Protein AF-A0A1K2HPK5-F1 (afdb_monomer_lite)

Organism: NCBI:txid1121279

pLDDT: mean 78.35, std 14.99, range [35.44, 94.88]

Secondary structure (DSSP, 8-state):
--HHHHHHHHHHHHHHHTT-SS--TTSSHHHHHHHHHHHHS-------------------HHHHHHHHHHHHHHHHHHHHHHHHHHHHHHHHHHHHHHHHHHHHHHHHHHHHHHHHH-STTHHHHHHHHHHHHHHHHHHHHHHHHHHHHHHHHHHHHHHHHHHHHHHHHHHHHHHHHHHHHHHHHHHHHHHHHHHTGGGGHHHHHHHHHHHHHHHHHHHHHHHHHHHHHHHHHHHHHHHHHHHHHHHHHHHHHHHHHHHHHHHHHHHHHHHHHHHHHHHHHHHHHHHHHHHHHHHHHHHTHHHHHHHHHHHHHHHHHHHHHHHHHHHHHHHHHHTT-TTHHHHHHHHHHHHHHHT---------S--------

InterPro domains:
  IPR004089 Methyl-accepting chemotaxis protein (MCP) signalling domain [PF00015] (175-296)
  IPR004089 Methyl-accepting chemotaxis protein (MCP) signalling domain [PS50111] (92-306)
  IPR004089 Methyl-accepting chemotaxis protein (MCP) signalling domain [SM00283] (59-349)
  IPR004090 Chemotaxis methyl-accepting receptor [PR00260] (5-25)
  IPR004090 Chemotaxis methyl-accepting receptor [PR00260] (174-201)
  IPR004090 Chemotaxis methyl-accepting receptor [PR00260] (203-232)

Radius of gyration: 75.22 Å; chains: 1; bounding box: 168×43×220 Å

Structure (mmCIF, N/CA/C/O backbone):
data_AF-A0A1K2HPK5-F1
#
_entry.id   AF-A0A1K2HPK5-F1
#
loop_
_atom_site.group_PDB
_atom_site.id
_atom_site.type_symbol
_atom_site.label_atom_id
_atom_site.label_alt_id
_atom_site.label_comp_id
_atom_site.label_asym_id
_atom_site.label_entity_id
_atom_site.label_seq_id
_atom_site.pdbx_PDB_ins_code
_atom_site.Cartn_x
_atom_site.Cartn_y
_atom_site.Cartn_z
_atom_site.occupancy
_atom_site.B_iso_or_equiv
_atom_site.auth_seq_id
_atom_site.auth_comp_id
_atom_site.auth_asym_id
_atom_site.auth_atom_id
_atom_site.pdbx_PDB_model_num
ATOM 1 N N . MET A 1 1 ? -101.873 7.586 98.081 1.00 55.06 1 MET A N 1
ATOM 2 C CA . MET A 1 1 ? -103.219 7.149 98.511 1.00 55.06 1 MET A CA 1
ATOM 3 C C . MET A 1 1 ? -103.379 5.650 98.868 1.00 55.06 1 MET A C 1
ATOM 5 O O . MET A 1 1 ? -104.408 5.362 99.455 1.00 55.06 1 MET A O 1
ATOM 9 N N . PRO A 1 2 ? -102.429 4.697 98.671 1.00 53.88 2 PRO A N 1
ATOM 10 C CA . PRO A 1 2 ? -102.615 3.313 99.165 1.00 53.88 2 PRO A CA 1
ATOM 11 C C . PRO A 1 2 ? -102.081 3.053 100.594 1.00 53.88 2 PRO A C 1
ATOM 13 O O . PRO A 1 2 ? -102.355 2.011 101.176 1.00 53.88 2 PRO A O 1
ATOM 16 N N . LYS A 1 3 ? -101.340 3.998 101.197 1.00 52.19 3 LYS A N 1
ATOM 17 C CA . LYS A 1 3 ? -100.686 3.808 102.511 1.00 52.19 3 LYS A CA 1
ATOM 18 C C . LYS A 1 3 ? -101.614 3.998 103.727 1.00 52.19 3 LYS A C 1
ATOM 20 O O . LYS A 1 3 ? -101.328 3.459 104.787 1.00 52.19 3 LYS A O 1
ATOM 25 N N . ILE A 1 4 ? -102.731 4.717 103.578 1.00 64.38 4 ILE A N 1
ATOM 26 C CA . ILE A 1 4 ? -103.679 4.994 104.680 1.00 64.38 4 ILE A CA 1
ATOM 27 C C . ILE A 1 4 ? -104.645 3.814 104.897 1.00 64.38 4 ILE A C 1
ATOM 29 O O . ILE A 1 4 ? -104.973 3.486 106.033 1.00 64.38 4 ILE A O 1
ATOM 33 N N . ALA A 1 5 ? -105.027 3.108 103.825 1.00 62.06 5 ALA A N 1
ATOM 34 C CA . ALA A 1 5 ? -105.884 1.921 103.906 1.00 62.06 5 ALA A CA 1
ATOM 35 C C . ALA A 1 5 ? -105.208 0.751 104.650 1.00 62.06 5 ALA A C 1
ATOM 37 O O . ALA A 1 5 ? -105.860 0.028 105.398 1.00 62.06 5 ALA A O 1
ATOM 38 N N . LEU A 1 6 ? -103.887 0.610 104.500 1.00 63.12 6 LEU A N 1
ATOM 39 C CA . LEU A 1 6 ? -103.090 -0.432 105.157 1.00 63.12 6 LEU A CA 1
ATOM 40 C C . LEU A 1 6 ? -102.956 -0.206 106.674 1.00 63.12 6 LEU A C 1
ATOM 42 O O . LEU A 1 6 ? -102.995 -1.162 107.445 1.00 63.12 6 LEU A O 1
ATOM 46 N N . LEU A 1 7 ? -102.874 1.057 107.106 1.00 64.88 7 LEU A N 1
ATOM 47 C CA . LEU A 1 7 ? -102.838 1.432 108.525 1.00 64.88 7 LEU A CA 1
ATOM 48 C C . LEU A 1 7 ? -104.188 1.211 109.223 1.00 64.88 7 LEU A C 1
ATOM 50 O O . LEU A 1 7 ? -104.212 0.728 110.351 1.00 64.88 7 LEU A O 1
ATOM 54 N N . LEU A 1 8 ? -105.307 1.495 108.547 1.00 65.94 8 LEU A N 1
ATOM 55 C CA . LEU A 1 8 ? -106.648 1.234 109.088 1.00 65.94 8 LEU A CA 1
ATOM 56 C C . LEU A 1 8 ? -106.947 -0.267 109.204 1.00 65.94 8 LEU A C 1
ATOM 58 O O . LEU A 1 8 ? -107.519 -0.695 110.204 1.00 65.94 8 LEU A O 1
ATOM 62 N N . LEU A 1 9 ? -106.506 -1.080 108.236 1.00 67.12 9 LEU A N 1
ATOM 63 C CA . LEU A 1 9 ? -106.681 -2.534 108.284 1.00 67.12 9 LEU A CA 1
ATOM 64 C C . LEU A 1 9 ? -105.902 -3.165 109.453 1.00 67.12 9 LEU A C 1
ATOM 66 O O . LEU A 1 9 ? -106.430 -4.029 110.147 1.00 67.12 9 LEU A O 1
ATOM 70 N N . ALA A 1 10 ? -104.677 -2.694 109.715 1.00 65.12 10 ALA A N 1
ATOM 71 C CA . ALA A 1 10 ? -103.850 -3.172 110.825 1.00 65.12 10 ALA A CA 1
ATOM 72 C C . ALA A 1 10 ? -104.432 -2.811 112.207 1.00 65.12 10 ALA A C 1
ATOM 74 O O . ALA A 1 10 ? -104.314 -3.593 113.150 1.00 65.12 10 ALA A O 1
ATOM 75 N N . LEU A 1 11 ? -105.094 -1.654 112.320 1.00 68.56 11 LEU A N 1
ATOM 76 C CA . LEU A 1 11 ? -105.689 -1.167 113.569 1.00 68.56 11 LEU A CA 1
ATOM 77 C C . LEU A 1 11 ? -107.008 -1.888 113.904 1.00 68.56 11 LEU A C 1
ATOM 79 O O . LEU A 1 11 ? -107.294 -2.151 115.069 1.00 68.56 11 LEU A O 1
ATOM 83 N N . VAL A 1 12 ? -107.775 -2.292 112.885 1.00 69.25 12 VAL A N 1
ATOM 84 C CA . VAL A 1 12 ? -108.958 -3.155 113.061 1.00 69.25 12 VAL A CA 1
ATOM 85 C C . VAL A 1 12 ? -108.547 -4.591 113.406 1.00 69.25 12 VAL A C 1
ATOM 87 O O . VAL A 1 12 ? -109.169 -5.219 114.263 1.00 69.25 12 VAL A O 1
ATOM 90 N N . LEU A 1 13 ? -107.465 -5.105 112.804 1.00 63.56 13 LEU A N 1
ATOM 91 C CA . LEU A 1 13 ? -106.973 -6.456 113.087 1.00 63.56 13 LEU A CA 1
ATOM 92 C C . LEU A 1 13 ? -106.403 -6.592 114.507 1.00 63.56 13 LEU A C 1
ATOM 94 O O . LEU A 1 13 ? -106.541 -7.654 115.104 1.00 63.56 13 LEU A O 1
ATOM 98 N N . SER A 1 14 ? -105.798 -5.538 115.070 1.00 62.16 14 SER A N 1
ATOM 99 C CA . SER A 1 14 ? -105.285 -5.565 116.448 1.00 62.16 14 SER A CA 1
ATOM 100 C C . SER A 1 14 ? -106.405 -5.504 117.498 1.00 62.16 14 SER A C 1
ATOM 102 O O . SER A 1 14 ? -106.321 -6.194 118.515 1.00 62.16 14 SER A O 1
ATOM 104 N N . ALA A 1 15 ? -107.495 -4.774 117.222 1.00 60.06 15 ALA A N 1
ATOM 105 C CA . ALA A 1 15 ? -108.712 -4.769 118.044 1.00 60.06 15 ALA A CA 1
ATOM 106 C C . ALA A 1 15 ? -109.470 -6.114 117.981 1.00 60.06 15 ALA A C 1
ATOM 108 O O . ALA A 1 15 ? -110.020 -6.555 118.988 1.00 60.06 15 ALA A O 1
ATOM 109 N N . VAL A 1 16 ? -109.384 -6.793 116.824 1.00 62.41 16 VAL A N 1
ATOM 110 C CA . VAL A 1 16 ? -109.725 -8.207 116.532 1.00 62.41 16 VAL A CA 1
ATOM 111 C C . VAL A 1 16 ? -109.545 -9.180 117.695 1.00 62.41 16 VAL A C 1
ATOM 113 O O . VAL A 1 16 ? -110.313 -10.072 118.044 1.00 62.41 16 VAL A O 1
ATOM 116 N N . LEU A 1 17 ? -108.356 -9.040 118.233 1.00 58.56 17 LEU A N 1
ATOM 117 C CA . LEU A 1 17 ? -107.537 -10.191 118.538 1.00 58.56 17 LEU A CA 1
ATOM 118 C C . LEU A 1 17 ? -107.284 -10.149 120.071 1.00 58.56 17 LEU A C 1
ATOM 120 O O . LEU A 1 17 ? -106.985 -11.167 120.692 1.00 58.56 17 LEU A O 1
ATOM 124 N N . LEU A 1 18 ? -107.530 -8.991 120.715 1.00 57.59 18 LEU A N 1
ATOM 125 C CA . LEU A 1 18 ? -107.546 -8.776 122.170 1.00 57.59 18 LEU A CA 1
ATOM 126 C C . LEU A 1 18 ? -108.753 -9.424 122.889 1.00 57.59 18 LEU A C 1
ATOM 128 O O . LEU A 1 18 ? -108.799 -9.418 124.115 1.00 57.59 18 LEU A O 1
ATOM 132 N N . ALA A 1 19 ? -109.725 -9.975 122.151 1.00 58.97 19 ALA A N 1
ATOM 133 C CA . ALA A 1 19 ? -110.985 -10.506 122.687 1.00 58.97 19 ALA A CA 1
ATOM 134 C C . ALA A 1 19 ? -111.035 -12.047 122.840 1.00 58.97 19 ALA A C 1
ATOM 136 O O . ALA A 1 19 ? -112.099 -12.597 123.119 1.00 58.97 19 ALA A O 1
ATOM 137 N N . LEU A 1 20 ? -109.915 -12.762 122.669 1.00 57.09 20 LEU A N 1
ATOM 138 C CA . LEU A 1 20 ? -109.860 -14.234 122.722 1.00 57.09 20 LEU A CA 1
ATOM 139 C C . LEU A 1 20 ? -108.960 -14.747 123.867 1.00 57.09 20 LEU A C 1
ATOM 141 O O . LEU A 1 20 ? -107.782 -14.391 123.912 1.00 57.09 20 LEU A O 1
ATOM 145 N N . PRO A 1 21 ? -109.460 -15.610 124.778 1.00 56.53 21 PRO A N 1
ATOM 146 C CA . PRO A 1 21 ? -108.731 -16.006 125.979 1.00 56.53 21 PRO A CA 1
ATOM 147 C C . PRO A 1 21 ? -107.944 -17.317 125.784 1.00 56.53 21 PRO A C 1
ATOM 149 O O . PRO A 1 21 ? -108.253 -18.305 126.435 1.00 56.53 21 PRO A O 1
ATOM 152 N N . VAL A 1 22 ? -106.933 -17.350 124.900 1.00 63.59 22 VAL A N 1
ATOM 153 C CA . VAL A 1 22 ? -105.864 -18.387 124.836 1.00 63.59 22 VAL A CA 1
ATOM 154 C C . VAL A 1 22 ? -104.627 -17.778 124.135 1.00 63.59 22 VAL A C 1
ATOM 156 O O . VAL A 1 22 ? -104.801 -17.077 123.135 1.00 63.59 22 VAL A O 1
ATOM 159 N N . PRO A 1 23 ? -103.371 -18.016 124.578 1.00 59.53 23 PRO A N 1
ATOM 160 C CA . PRO A 1 23 ? -102.187 -17.376 123.999 1.00 59.53 23 PRO A CA 1
ATOM 161 C C . PRO A 1 23 ? -101.745 -18.058 122.689 1.00 59.53 23 PRO A C 1
ATOM 163 O O . PRO A 1 23 ? -100.724 -18.732 122.634 1.00 59.53 23 PRO A O 1
ATOM 166 N N . ILE A 1 24 ? -102.503 -17.866 121.605 1.00 57.19 24 ILE A N 1
ATOM 167 C CA . ILE A 1 24 ? -102.094 -18.234 120.226 1.00 57.19 24 ILE A CA 1
ATOM 168 C C . ILE A 1 24 ? -101.316 -17.077 119.552 1.00 57.19 24 ILE A C 1
ATOM 170 O O . ILE A 1 24 ? -100.700 -17.212 118.498 1.00 57.19 24 ILE A O 1
ATOM 174 N N . TRP A 1 25 ? -101.241 -15.936 120.232 1.00 56.19 25 TRP A N 1
ATOM 175 C CA . TRP A 1 25 ? -100.587 -14.702 119.805 1.00 56.19 25 TRP A CA 1
ATOM 176 C C . TRP A 1 25 ? -99.057 -14.717 119.722 1.00 56.19 25 TRP A C 1
ATOM 178 O O . TRP A 1 25 ? -98.469 -13.750 119.245 1.00 56.19 25 TRP A O 1
ATOM 188 N N . LEU A 1 26 ? -98.399 -15.794 120.154 1.00 52.97 26 LEU A N 1
ATOM 189 C CA . LEU A 1 26 ? -96.944 -15.935 120.032 1.00 52.97 26 LEU A CA 1
ATOM 190 C C . LEU A 1 26 ? -96.499 -16.526 118.684 1.00 52.97 26 LEU A C 1
ATOM 192 O O . LEU A 1 26 ? -95.309 -16.514 118.382 1.00 52.97 26 LEU A O 1
ATOM 196 N N . LEU A 1 27 ? -97.429 -16.987 117.840 1.00 55.66 27 LEU A N 1
ATOM 197 C CA . LEU A 1 27 ? -97.101 -17.612 116.555 1.00 55.66 27 LEU A CA 1
ATOM 198 C C . LEU A 1 27 ? -96.816 -16.663 115.364 1.00 55.66 27 LEU A C 1
ATOM 200 O O . LEU A 1 27 ? -96.083 -17.097 114.476 1.00 55.66 27 LEU A O 1
ATOM 204 N N . PRO A 1 28 ? -97.281 -15.393 115.289 1.00 56.81 28 PRO A N 1
ATOM 205 C CA . PRO A 1 28 ? -96.972 -14.531 114.144 1.00 56.81 28 PRO A CA 1
ATOM 206 C C . PRO A 1 28 ? -95.785 -13.577 114.377 1.00 56.81 28 PRO A C 1
ATOM 208 O O . PRO A 1 28 ? -95.315 -12.953 113.426 1.00 56.81 28 PRO A O 1
ATOM 211 N N . LEU A 1 29 ? -95.267 -13.466 115.607 1.00 54.88 29 LEU A N 1
ATOM 212 C CA . LEU A 1 29 ? -94.140 -12.586 115.947 1.00 54.88 29 LEU A CA 1
ATOM 213 C C . LEU A 1 29 ? -92.848 -12.859 115.145 1.00 54.88 29 LEU A C 1
ATOM 215 O O . LEU A 1 29 ? -92.260 -11.887 114.665 1.00 54.88 29 LEU A O 1
ATOM 219 N N . PRO A 1 30 ? -92.415 -14.115 114.897 1.00 58.06 30 PRO A N 1
ATOM 220 C CA . PRO A 1 30 ? -91.239 -14.350 114.055 1.00 58.06 30 PRO A CA 1
ATOM 221 C C . PRO A 1 30 ? -91.500 -14.058 112.566 1.00 58.06 30 PRO A C 1
ATOM 223 O O . PRO A 1 30 ? -90.587 -13.632 111.862 1.00 58.06 30 PRO A O 1
ATOM 226 N N . ALA A 1 31 ? -92.739 -14.207 112.082 1.00 56.38 31 ALA A N 1
ATOM 227 C CA . ALA A 1 31 ? -93.086 -13.951 110.681 1.00 56.38 31 ALA A CA 1
ATOM 228 C C . ALA A 1 31 ? -93.143 -12.447 110.355 1.00 56.38 31 ALA A C 1
ATOM 230 O O . ALA A 1 31 ? -92.658 -12.020 109.308 1.00 56.38 31 ALA A O 1
ATOM 231 N N . LEU A 1 32 ? -93.670 -11.629 111.274 1.00 61.72 32 LEU A N 1
ATOM 232 C CA . LEU A 1 32 ? -93.671 -10.167 111.142 1.00 61.72 32 LEU A CA 1
ATOM 233 C C . LEU A 1 32 ? -92.265 -9.572 111.304 1.00 61.72 32 LEU A C 1
ATOM 235 O O . LEU A 1 32 ? -91.917 -8.644 110.575 1.00 61.72 32 LEU A O 1
ATOM 239 N N . ALA A 1 33 ? -91.431 -10.137 112.185 1.00 57.72 33 ALA A N 1
ATOM 240 C CA . ALA A 1 33 ? -90.025 -9.752 112.302 1.00 57.72 33 ALA A CA 1
ATOM 241 C C . ALA A 1 33 ? -89.219 -10.104 111.036 1.00 57.72 33 ALA A C 1
ATOM 243 O O . ALA A 1 33 ? -88.415 -9.290 110.589 1.00 57.72 33 ALA A O 1
ATOM 244 N N . ALA A 1 34 ? -89.476 -11.258 110.406 1.00 56.69 34 ALA A N 1
ATOM 245 C CA . ALA A 1 34 ? -88.835 -11.649 109.147 1.00 56.69 34 ALA A CA 1
ATOM 246 C C . ALA A 1 34 ? -89.251 -10.757 107.960 1.00 56.69 34 ALA A C 1
ATOM 248 O O . ALA A 1 34 ? -88.412 -10.393 107.139 1.00 56.69 34 ALA A O 1
ATOM 249 N N . LEU A 1 35 ? -90.523 -10.345 107.893 1.00 57.41 35 LEU A N 1
ATOM 250 C CA . LEU A 1 35 ? -91.026 -9.414 106.872 1.00 57.41 35 LEU A CA 1
ATOM 251 C C . LEU A 1 35 ? -90.492 -7.986 107.057 1.00 57.41 35 LEU A C 1
ATOM 253 O O . LEU A 1 35 ? -90.156 -7.330 106.073 1.00 57.41 35 LEU A O 1
ATOM 257 N N . ALA A 1 36 ? -90.363 -7.518 108.303 1.00 57.88 36 ALA A N 1
ATOM 258 C CA . ALA A 1 36 ? -89.734 -6.235 108.606 1.00 57.88 36 ALA A CA 1
ATOM 259 C C . ALA A 1 36 ? -88.222 -6.260 108.315 1.00 57.88 36 ALA A C 1
ATOM 261 O O . ALA A 1 36 ? -87.702 -5.310 107.732 1.00 57.88 36 ALA A O 1
ATOM 262 N N . TYR A 1 37 ? -87.531 -7.362 108.637 1.00 63.06 37 TYR A N 1
ATOM 263 C CA . TYR A 1 37 ? -86.118 -7.557 108.301 1.00 63.06 37 TYR A CA 1
ATOM 264 C C . TYR A 1 37 ? -85.900 -7.546 106.781 1.00 63.06 37 TYR A C 1
ATOM 266 O O . TYR A 1 37 ? -85.019 -6.840 106.308 1.00 63.06 37 TYR A O 1
ATOM 274 N N . ALA A 1 38 ? -86.760 -8.208 106.001 1.00 58.34 38 ALA A N 1
ATOM 275 C CA . ALA A 1 38 ? -86.672 -8.233 104.538 1.00 58.34 38 ALA A CA 1
ATOM 276 C C . ALA A 1 38 ? -87.001 -6.890 103.845 1.00 58.34 38 ALA A C 1
ATOM 278 O O . ALA A 1 38 ? -86.592 -6.686 102.704 1.00 58.34 38 ALA A O 1
ATOM 279 N N . GLN A 1 39 ? -87.742 -5.980 104.495 1.00 66.06 39 GLN A N 1
ATOM 280 C CA . GLN A 1 39 ? -88.039 -4.648 103.942 1.00 66.06 39 GLN A CA 1
ATOM 281 C C . GLN A 1 39 ? -87.053 -3.555 104.376 1.00 66.06 39 GLN A C 1
ATOM 283 O O . GLN A 1 39 ? -86.895 -2.579 103.644 1.00 66.06 39 GLN A O 1
ATOM 288 N N . TYR A 1 40 ? -86.403 -3.691 105.539 1.00 61.84 40 TYR A N 1
ATOM 289 C CA . TYR A 1 40 ? -85.449 -2.695 106.053 1.00 61.84 40 TYR A CA 1
ATOM 290 C C . TYR A 1 40 ? -83.980 -3.062 105.822 1.00 61.84 40 TYR A C 1
ATOM 292 O O . TYR A 1 40 ? -83.152 -2.160 105.697 1.00 61.84 40 TYR A O 1
ATOM 300 N N . PHE A 1 41 ? -83.650 -4.353 105.732 1.00 54.56 41 PHE A N 1
ATOM 301 C CA . PHE A 1 41 ? -82.360 -4.811 105.228 1.00 54.56 41 PHE A CA 1
ATOM 302 C C . PHE A 1 41 ? -82.544 -5.209 103.762 1.00 54.56 41 PHE A C 1
ATOM 304 O O . PHE A 1 41 ? -83.114 -6.271 103.498 1.00 54.56 41 PHE A O 1
ATOM 311 N N . PRO A 1 42 ? -82.100 -4.389 102.787 1.00 52.09 42 PRO A N 1
ATOM 312 C CA . PRO A 1 42 ? -82.007 -4.875 101.420 1.00 52.09 42 PRO A CA 1
ATOM 313 C C . PRO A 1 42 ? -81.146 -6.139 101.442 1.00 52.09 42 PRO A C 1
ATOM 315 O O . PRO A 1 42 ? -80.162 -6.201 102.187 1.00 52.09 42 PRO A O 1
ATOM 318 N N . ALA A 1 43 ? -81.546 -7.151 100.662 1.00 50.03 43 ALA A N 1
ATOM 319 C CA . ALA A 1 43 ? -80.733 -8.338 100.431 1.00 50.03 43 ALA A CA 1
ATOM 320 C C . ALA A 1 43 ? -79.275 -7.893 100.256 1.00 50.03 43 ALA A C 1
ATOM 322 O O . ALA A 1 43 ? -79.067 -6.884 99.565 1.00 50.03 43 ALA A O 1
ATOM 323 N N . PRO A 1 44 ? -78.279 -8.576 100.864 1.00 44.03 44 PRO A N 1
ATOM 324 C CA . PRO A 1 44 ? -76.908 -8.336 100.458 1.00 44.03 44 PRO A CA 1
ATOM 325 C C . PRO A 1 44 ? -76.963 -8.461 98.949 1.00 44.03 44 PRO A C 1
ATOM 327 O O . PRO A 1 44 ? -77.430 -9.484 98.437 1.00 44.03 44 PRO A O 1
ATOM 330 N N . GLN A 1 45 ? -76.638 -7.374 98.245 1.00 42.59 45 GLN A N 1
ATOM 331 C CA . GLN A 1 45 ? -76.381 -7.482 96.831 1.00 42.59 45 GLN A CA 1
ATOM 332 C C . GLN A 1 45 ? -75.439 -8.671 96.778 1.00 42.59 45 GLN A C 1
ATOM 334 O O . GLN A 1 45 ? -74.342 -8.625 97.344 1.00 42.59 45 GLN A O 1
ATOM 339 N N . ALA A 1 46 ? -75.896 -9.769 96.170 1.00 38.62 46 ALA A N 1
ATOM 340 C CA . ALA A 1 46 ? -74.958 -10.555 95.430 1.00 38.62 46 ALA A CA 1
ATOM 341 C C . ALA A 1 46 ? -74.283 -9.469 94.610 1.00 38.62 46 ALA A C 1
ATOM 343 O O . ALA A 1 46 ? -74.886 -8.878 93.711 1.00 38.62 46 ALA A O 1
ATOM 344 N N . GLN A 1 47 ? -73.063 -9.129 95.007 1.00 38.28 47 GLN A N 1
ATOM 345 C CA . GLN A 1 47 ? -72.054 -8.887 94.030 1.00 38.28 47 GLN A CA 1
ATOM 346 C C . GLN A 1 47 ? -72.190 -10.131 93.133 1.00 38.28 47 GLN A C 1
ATOM 348 O O . GLN A 1 47 ? -71.513 -11.137 93.308 1.00 38.28 47 GLN A O 1
ATOM 353 N N . LEU A 1 48 ? -73.086 -10.053 92.137 1.00 38.69 48 LEU A N 1
ATOM 354 C CA . LEU A 1 48 ? -72.619 -10.014 90.779 1.00 38.69 48 LEU A CA 1
ATOM 355 C C . LEU A 1 48 ? -71.389 -9.125 90.887 1.00 38.69 48 LEU A C 1
ATOM 357 O O . LEU A 1 48 ? -71.442 -7.905 90.779 1.00 38.69 48 LEU A O 1
ATOM 361 N N . ALA A 1 49 ? -70.269 -9.768 91.221 1.00 35.88 49 ALA A N 1
ATOM 362 C CA . ALA A 1 49 ? -69.099 -9.512 90.465 1.00 35.88 49 ALA A CA 1
ATOM 363 C C . ALA A 1 49 ? -69.667 -9.459 89.042 1.00 35.88 49 ALA A C 1
ATOM 365 O O . ALA A 1 49 ? -69.936 -10.482 88.417 1.00 35.88 49 ALA A O 1
ATOM 366 N N . GLU A 1 50 ? -69.851 -8.247 88.536 1.00 38.28 50 GLU A N 1
ATOM 367 C CA . GLU A 1 50 ? -68.980 -7.867 87.454 1.00 38.28 50 GLU A CA 1
ATOM 368 C C . GLU A 1 50 ? -67.601 -8.483 87.779 1.00 38.28 50 GLU A C 1
ATOM 370 O O . GLU A 1 50 ? -66.660 -7.834 88.212 1.00 38.28 50 GLU A O 1
ATOM 375 N N . GLN A 1 51 ? -67.467 -9.787 87.507 1.00 36.41 51 GLN A N 1
ATOM 376 C CA . GLN A 1 51 ? -66.594 -10.167 86.444 1.00 36.41 51 GLN A CA 1
ATOM 377 C C . GLN A 1 51 ? -66.966 -9.206 85.298 1.00 36.41 51 GLN A C 1
ATOM 379 O O . GLN A 1 51 ? -67.622 -9.576 84.335 1.00 36.41 51 GLN A O 1
ATOM 384 N N . GLU A 1 52 ? -66.433 -7.976 85.359 1.00 38.59 52 GLU A N 1
ATOM 385 C CA . GLU A 1 52 ? -65.358 -7.683 84.443 1.00 38.59 52 GLU A CA 1
ATOM 386 C C . GLU A 1 52 ? -64.546 -8.976 84.405 1.00 38.59 52 GLU A C 1
ATOM 388 O O . GLU A 1 52 ? -63.620 -9.213 85.183 1.00 38.59 52 GLU A O 1
ATOM 393 N N . SER A 1 53 ? -64.953 -9.886 83.520 1.00 38.62 53 SER A N 1
ATOM 394 C CA . SER A 1 53 ? -64.008 -10.619 82.731 1.00 38.62 53 SER A CA 1
ATOM 395 C C . SER A 1 53 ? -63.140 -9.522 82.135 1.00 38.62 53 SER A C 1
ATOM 397 O O . SER A 1 53 ? -63.348 -9.109 81.000 1.00 38.62 53 SER A O 1
ATOM 399 N N . ARG A 1 54 ? -62.198 -8.997 82.941 1.00 40.28 54 ARG A N 1
ATOM 400 C CA . ARG A 1 54 ? -60.915 -8.544 82.457 1.00 40.28 54 ARG A CA 1
ATOM 401 C C . ARG A 1 54 ? -60.562 -9.676 81.518 1.00 40.28 54 ARG A C 1
ATOM 403 O O . ARG A 1 54 ? -60.404 -10.793 82.031 1.00 40.28 54 ARG A O 1
ATOM 410 N N . PRO A 1 55 ? -60.604 -9.467 80.189 1.00 44.12 55 PRO A N 1
ATOM 411 C CA . PRO A 1 55 ? -60.195 -10.517 79.277 1.00 44.12 55 PRO A CA 1
ATOM 412 C C . PRO A 1 55 ? -58.865 -10.998 79.836 1.00 44.12 55 PRO A C 1
ATOM 414 O O . PRO A 1 55 ? -58.020 -10.150 80.143 1.00 44.12 55 PRO A O 1
ATOM 417 N N . ALA A 1 56 ? -58.789 -12.299 80.161 1.00 46.16 56 ALA A N 1
ATOM 418 C CA . ALA A 1 56 ? -57.651 -12.909 80.844 1.00 46.16 56 ALA A CA 1
ATOM 419 C C . ALA A 1 56 ? -56.404 -12.248 80.286 1.00 46.16 56 ALA A C 1
ATOM 421 O O . ALA A 1 56 ? -56.254 -12.337 79.074 1.00 46.16 56 ALA A O 1
ATOM 422 N N . SER A 1 57 ? -55.663 -11.481 81.104 1.00 51.47 57 SER A N 1
ATOM 423 C CA . SER A 1 57 ? -54.704 -10.471 80.632 1.00 51.47 57 SER A CA 1
ATOM 424 C C . SER A 1 57 ? -53.897 -11.051 79.482 1.00 51.47 57 SER A C 1
ATOM 426 O O . SER A 1 57 ? -52.998 -11.859 79.718 1.00 51.47 57 SER A O 1
ATOM 428 N N . VAL A 1 58 ? -54.320 -10.749 78.250 1.00 59.81 58 VAL A N 1
ATOM 429 C CA . VAL A 1 58 ? -53.791 -11.450 77.087 1.00 59.81 58 VAL A CA 1
ATOM 430 C C . VAL A 1 58 ? -52.373 -10.939 76.987 1.00 59.81 58 VAL A C 1
ATOM 432 O O . VAL A 1 58 ? -52.171 -9.732 76.870 1.00 59.81 58 VAL A O 1
ATOM 435 N N . ASP A 1 59 ? -51.397 -11.827 77.147 1.00 66.31 59 ASP A N 1
ATOM 436 C CA . ASP A 1 59 ? -50.001 -11.422 77.153 1.00 66.31 59 ASP A CA 1
ATOM 437 C C . ASP A 1 59 ? -49.612 -10.990 75.734 1.00 66.31 59 ASP A C 1
ATOM 439 O O . ASP A 1 59 ? -49.383 -11.806 74.839 1.00 66.31 59 ASP A O 1
ATOM 443 N N . VAL A 1 60 ? -49.639 -9.676 75.510 1.00 70.69 60 VAL A N 1
ATOM 444 C CA . VAL A 1 60 ? -49.383 -9.048 74.208 1.00 70.69 60 VAL A CA 1
ATOM 445 C C . VAL A 1 60 ? -47.877 -8.939 73.935 1.00 70.69 60 VAL A C 1
ATOM 447 O O . VAL A 1 60 ? -47.482 -8.770 72.780 1.00 70.69 60 VAL A O 1
ATOM 450 N N . LEU A 1 61 ? -47.023 -9.065 74.965 1.00 71.00 61 LEU A N 1
ATOM 451 C CA . LEU A 1 61 ? -45.565 -8.963 74.827 1.00 71.00 61 LEU A CA 1
ATOM 452 C C . LEU A 1 61 ? -44.981 -9.917 73.772 1.00 71.00 61 LEU A C 1
ATOM 454 O O . LEU A 1 61 ? -44.250 -9.435 72.906 1.00 71.00 61 LEU A O 1
ATOM 458 N N . PRO A 1 62 ? -45.268 -11.233 73.789 1.00 77.75 62 PRO A N 1
ATOM 459 C CA . PRO A 1 62 ? -44.646 -12.158 72.844 1.00 77.75 62 PRO A CA 1
ATOM 460 C C . PRO A 1 62 ? -45.074 -11.910 71.387 1.00 77.75 62 PRO A C 1
ATOM 462 O O . PRO A 1 62 ? -44.238 -11.990 70.491 1.00 77.75 62 PRO A O 1
ATOM 465 N N . ALA A 1 63 ? -46.329 -11.520 71.133 1.00 73.94 63 ALA A N 1
ATOM 466 C CA . ALA A 1 63 ? -46.769 -11.137 69.786 1.00 73.94 63 ALA A CA 1
ATOM 467 C C . ALA A 1 63 ? -46.114 -9.825 69.312 1.00 73.94 63 ALA A C 1
ATOM 469 O O . ALA A 1 63 ? -45.758 -9.696 68.141 1.00 73.94 63 ALA A O 1
ATOM 470 N N . GLY A 1 64 ? -45.898 -8.869 70.224 1.00 76.62 64 GLY A N 1
ATOM 471 C CA . GLY A 1 64 ? -45.140 -7.648 69.942 1.00 76.62 64 GLY A CA 1
ATOM 472 C C . GLY A 1 64 ? -43.672 -7.927 69.602 1.00 76.62 64 GLY A C 1
ATOM 473 O O . GLY A 1 64 ? -43.151 -7.361 68.643 1.00 76.62 64 GLY A O 1
ATOM 474 N N . GLN A 1 65 ? -43.023 -8.842 70.328 1.00 81.75 65 GLN A N 1
ATOM 475 C CA . GLN A 1 65 ? -41.642 -9.265 70.060 1.00 81.75 65 GLN A CA 1
ATOM 476 C C . GLN A 1 65 ? -41.504 -10.012 68.725 1.00 81.75 65 GLN A C 1
ATOM 478 O O . GLN A 1 65 ? -40.543 -9.781 67.991 1.00 81.75 65 GLN A O 1
ATOM 483 N N . GLU A 1 66 ? -42.462 -10.879 68.381 1.00 80.81 66 GLU A N 1
ATOM 484 C CA . GLU A 1 66 ? -42.514 -11.566 67.082 1.00 80.81 66 GLU A CA 1
ATOM 485 C C . GLU A 1 66 ? -42.649 -10.566 65.923 1.00 80.81 66 GLU A C 1
ATOM 487 O O . GLU A 1 66 ? -41.893 -10.639 64.951 1.00 80.81 66 GLU A O 1
ATOM 492 N N . LEU A 1 67 ? -43.551 -9.588 66.049 1.00 82.31 67 LEU A N 1
ATOM 493 C CA . LEU A 1 67 ? -43.723 -8.525 65.061 1.00 82.31 67 LEU A CA 1
ATOM 494 C C . LEU A 1 67 ? -42.469 -7.655 64.929 1.00 82.31 67 LEU A C 1
ATOM 496 O O . LEU A 1 67 ? -42.042 -7.362 63.814 1.00 82.31 67 LEU A O 1
ATOM 500 N N . GLU A 1 68 ? -41.862 -7.246 66.044 1.00 84.00 68 GLU A N 1
ATOM 501 C CA . GLU A 1 68 ? -40.628 -6.458 66.036 1.00 84.00 68 GLU A CA 1
ATOM 502 C C . GLU A 1 68 ? -39.491 -7.227 65.346 1.00 84.00 68 GLU A C 1
ATOM 504 O O . GLU A 1 68 ? -38.755 -6.667 64.527 1.00 84.00 68 GLU A O 1
ATOM 509 N N . ALA A 1 69 ? -39.369 -8.526 65.628 1.00 85.62 69 ALA A N 1
ATOM 510 C CA . ALA A 1 69 ? -38.380 -9.388 64.998 1.00 85.62 69 ALA A CA 1
ATOM 511 C C . ALA A 1 69 ? -38.628 -9.549 63.490 1.00 85.62 69 ALA A C 1
ATOM 513 O O . ALA A 1 69 ? -37.661 -9.534 62.721 1.00 85.62 69 ALA A O 1
ATOM 514 N N . LEU A 1 70 ? -39.889 -9.677 63.061 1.00 84.94 70 LEU A N 1
ATOM 515 C CA . LEU A 1 70 ? -40.266 -9.731 61.648 1.00 84.94 70 LEU A CA 1
ATOM 516 C C . LEU A 1 70 ? -39.961 -8.401 60.947 1.00 84.94 70 LEU A C 1
ATOM 518 O O . LEU A 1 70 ? -39.291 -8.397 59.915 1.00 84.94 70 LEU A O 1
ATOM 522 N N . LEU A 1 71 ? -40.380 -7.274 61.533 1.00 85.62 71 LEU A N 1
ATOM 523 C CA . LEU A 1 71 ? -40.128 -5.927 61.016 1.00 85.62 71 LEU A CA 1
ATOM 524 C C . LEU A 1 71 ? -38.632 -5.684 60.820 1.00 85.62 71 LEU A C 1
ATOM 526 O O . LEU A 1 71 ? -38.208 -5.288 59.734 1.00 85.62 71 LEU A O 1
ATOM 530 N N . LYS A 1 72 ? -37.816 -5.981 61.839 1.00 88.19 72 LYS A N 1
ATOM 531 C CA . LYS A 1 72 ? -36.353 -5.859 61.761 1.00 88.19 72 LYS A CA 1
ATOM 532 C C . LYS A 1 72 ? -35.766 -6.739 60.661 1.00 88.19 72 LYS A C 1
ATOM 534 O O . LYS A 1 72 ? -34.955 -6.252 59.875 1.00 88.19 72 LYS A O 1
ATOM 539 N N . ARG A 1 73 ? -36.177 -8.010 60.571 1.00 88.38 73 ARG A N 1
ATOM 540 C CA . ARG A 1 73 ? -35.680 -8.942 59.542 1.00 88.38 73 ARG A CA 1
ATOM 541 C C . ARG A 1 73 ? -36.023 -8.481 58.131 1.00 88.38 73 ARG A C 1
ATOM 543 O O . ARG A 1 73 ? -35.134 -8.424 57.287 1.00 88.38 73 ARG A O 1
ATOM 550 N N . GLN A 1 74 ? -37.279 -8.129 57.877 1.00 87.44 74 GLN A N 1
ATOM 551 C CA . GLN A 1 74 ? -37.727 -7.732 56.542 1.00 87.44 74 GLN A CA 1
ATOM 552 C C . GLN A 1 74 ? -37.159 -6.375 56.122 1.00 87.44 74 GLN A C 1
ATOM 554 O O . GLN A 1 74 ? -36.747 -6.226 54.976 1.00 87.44 74 GLN A O 1
ATOM 559 N N . THR A 1 75 ? -37.059 -5.415 57.048 1.00 87.00 75 THR A N 1
ATOM 560 C CA . THR A 1 75 ? -36.435 -4.110 56.771 1.00 87.00 75 THR A CA 1
ATOM 561 C C . THR A 1 75 ? -34.956 -4.276 56.437 1.00 87.00 75 THR A C 1
ATOM 563 O O . THR A 1 75 ? -34.477 -3.696 55.466 1.00 87.00 75 THR A O 1
ATOM 566 N N . ARG A 1 76 ? -34.236 -5.121 57.190 1.00 88.75 76 ARG A N 1
ATOM 567 C CA . ARG A 1 76 ? -32.835 -5.447 56.899 1.00 88.75 76 ARG A CA 1
ATOM 568 C C . ARG A 1 76 ? -32.687 -6.113 55.532 1.00 88.75 76 ARG A C 1
ATOM 570 O O . ARG A 1 76 ? -31.854 -5.684 54.748 1.00 88.75 76 ARG A O 1
ATOM 577 N N . ALA A 1 77 ? -33.521 -7.105 55.227 1.00 87.25 77 ALA A N 1
ATOM 578 C CA . ALA A 1 77 ? -33.479 -7.802 53.944 1.00 87.25 77 ALA A CA 1
ATOM 579 C C . ALA A 1 77 ? -33.789 -6.871 52.758 1.00 87.25 77 ALA A C 1
ATOM 581 O O . ALA A 1 77 ? -33.097 -6.927 51.746 1.00 87.25 77 ALA A O 1
ATOM 582 N N . ALA A 1 78 ? -34.781 -5.984 52.887 1.00 85.88 78 ALA A N 1
ATOM 583 C CA . ALA A 1 78 ? -35.084 -4.982 51.867 1.00 85.88 78 ALA A CA 1
ATOM 584 C C . ALA A 1 78 ? -33.918 -3.996 51.678 1.00 85.88 78 ALA A C 1
ATOM 586 O O . ALA A 1 78 ? -33.583 -3.651 50.549 1.00 85.88 78 ALA A O 1
ATOM 587 N N . HIS A 1 79 ? -33.263 -3.582 52.768 1.00 87.19 79 HIS A N 1
ATOM 588 C CA . HIS A 1 79 ? -32.074 -2.735 52.698 1.00 87.19 79 HIS A CA 1
ATOM 589 C C . HIS A 1 79 ? -30.916 -3.436 51.971 1.00 87.19 79 HIS A C 1
ATOM 591 O O . HIS A 1 79 ? -30.345 -2.863 51.051 1.00 87.19 79 HIS A O 1
ATOM 597 N N . GLU A 1 80 ? -30.640 -4.703 52.297 1.00 88.44 80 GLU A N 1
ATOM 598 C CA . GLU A 1 80 ? -29.619 -5.514 51.618 1.00 88.44 80 GLU A CA 1
ATOM 599 C C . GLU A 1 80 ? -29.927 -5.751 50.127 1.00 88.44 80 GLU A C 1
ATOM 601 O O . GLU A 1 80 ? -29.009 -5.911 49.323 1.00 88.44 80 GLU A O 1
ATOM 606 N N . GLU A 1 81 ? -31.203 -5.830 49.733 1.00 87.06 81 GLU A N 1
ATOM 607 C CA . GLU A 1 81 ? -31.614 -5.919 48.323 1.00 87.06 81 GLU A CA 1
ATOM 608 C C . GLU A 1 81 ? -31.377 -4.588 47.590 1.00 87.06 81 GLU A C 1
ATOM 610 O O . GLU A 1 81 ? -30.872 -4.595 46.467 1.00 87.06 81 GLU A O 1
ATOM 615 N N . VAL A 1 82 ? -31.658 -3.448 48.232 1.00 86.12 82 VAL A N 1
ATOM 616 C CA . VAL A 1 82 ? -31.373 -2.110 47.680 1.00 86.12 82 VAL A CA 1
ATOM 617 C C . VAL A 1 82 ? -29.866 -1.859 47.561 1.00 86.12 82 VAL A C 1
ATOM 619 O O . VAL A 1 82 ? -29.418 -1.375 46.523 1.00 86.12 82 VAL A O 1
ATOM 622 N N . GLU A 1 83 ? -29.069 -2.228 48.566 1.00 88.00 83 GLU A N 1
ATOM 623 C CA . GLU A 1 83 ? -27.603 -2.143 48.492 1.00 88.00 83 GLU A CA 1
ATOM 624 C C . GLU A 1 83 ? -27.049 -3.015 47.357 1.00 88.00 83 GLU A C 1
ATOM 626 O O . GLU A 1 83 ? -26.178 -2.580 46.602 1.00 88.00 83 GLU A O 1
ATOM 631 N N . ARG A 1 84 ? -27.598 -4.224 47.166 1.00 87.88 84 ARG A N 1
ATOM 632 C CA . ARG A 1 84 ? -27.240 -5.091 46.032 1.00 87.88 84 ARG A CA 1
ATOM 633 C C . ARG A 1 84 ? -27.565 -4.453 44.686 1.00 87.88 84 ARG A C 1
ATOM 635 O O . ARG A 1 84 ? -26.719 -4.478 43.797 1.00 87.88 84 ARG A O 1
ATOM 642 N N . VAL A 1 85 ? -28.749 -3.857 44.538 1.00 87.75 85 VAL A N 1
ATOM 643 C CA . VAL A 1 85 ? -29.137 -3.114 43.326 1.00 87.75 85 VAL A CA 1
ATOM 644 C C . VAL A 1 85 ? -28.136 -1.994 43.038 1.00 87.75 85 VAL A C 1
ATOM 646 O O . VAL A 1 85 ? -27.673 -1.870 41.906 1.00 87.75 85 VAL A O 1
ATOM 649 N N . GLN A 1 86 ? -27.766 -1.207 44.051 1.00 82.81 86 GLN A N 1
ATOM 650 C CA . GLN A 1 86 ? -26.781 -0.133 43.899 1.00 82.81 86 GLN A CA 1
ATOM 651 C C . GLN A 1 86 ? -25.405 -0.662 43.478 1.00 82.81 86 GLN A C 1
ATOM 653 O O . GLN A 1 86 ? -24.778 -0.077 42.597 1.00 82.81 86 GLN A O 1
ATOM 658 N N . GLY A 1 87 ? -24.956 -1.780 44.057 1.00 86.38 87 GLY A N 1
ATOM 659 C CA . GLY A 1 87 ? -23.698 -2.429 43.682 1.00 86.38 87 GLY A CA 1
ATOM 660 C C . GLY A 1 87 ? -23.680 -2.880 42.220 1.00 86.38 87 GLY A C 1
ATOM 661 O O . GLY A 1 87 ? -22.769 -2.515 41.479 1.00 86.38 87 GLY A O 1
ATOM 662 N N . ILE A 1 88 ? -24.725 -3.596 41.793 1.00 86.50 88 ILE A N 1
ATOM 663 C CA . ILE A 1 88 ? -24.872 -4.101 40.419 1.00 86.50 88 ILE A CA 1
ATOM 664 C C . ILE A 1 88 ? -24.935 -2.948 39.412 1.00 86.50 88 ILE A C 1
ATOM 666 O O . ILE A 1 88 ? -24.267 -2.992 38.381 1.00 86.50 88 ILE A O 1
ATOM 670 N N . LEU A 1 89 ? -25.699 -1.892 39.717 1.00 80.19 89 LEU A N 1
ATOM 671 C CA . LEU A 1 89 ? -25.776 -0.698 38.874 1.00 80.19 89 LEU A CA 1
ATOM 672 C C . LEU A 1 89 ? -24.412 -0.031 38.714 1.00 80.19 89 LEU A C 1
ATOM 674 O O . LEU A 1 89 ? -24.026 0.315 37.600 1.00 80.19 89 LEU A O 1
ATOM 678 N N . ASN A 1 90 ? -23.679 0.148 39.812 1.00 84.38 90 ASN A N 1
ATOM 679 C CA . ASN A 1 90 ? -22.379 0.803 39.772 1.00 84.38 90 ASN A CA 1
ATOM 680 C C . ASN A 1 90 ? -21.367 -0.010 38.948 1.00 84.38 90 ASN A C 1
ATOM 682 O O . ASN A 1 90 ? -20.690 0.543 38.084 1.00 84.38 90 ASN A O 1
ATOM 686 N N . GLU A 1 91 ? -21.312 -1.328 39.155 1.00 86.19 91 GLU A N 1
ATOM 687 C CA . GLU A 1 91 ? -20.448 -2.228 38.384 1.00 86.19 91 GLU A CA 1
ATOM 688 C C . GLU A 1 91 ? -20.794 -2.209 36.889 1.00 86.19 91 GLU A C 1
ATOM 690 O O . GLU A 1 91 ? -19.910 -2.056 36.042 1.00 86.19 91 GLU A O 1
ATOM 695 N N . ALA A 1 92 ? -22.083 -2.284 36.553 1.00 81.50 92 ALA A N 1
ATOM 696 C CA . ALA A 1 92 ? -22.534 -2.258 35.170 1.00 81.50 92 ALA A CA 1
ATOM 697 C C . ALA A 1 92 ? -22.244 -0.921 34.476 1.00 81.50 92 ALA A C 1
ATOM 699 O O . ALA A 1 92 ? -21.796 -0.918 33.331 1.00 81.50 92 ALA A O 1
ATOM 700 N N . ILE A 1 93 ? -22.448 0.214 35.156 1.00 80.44 93 ILE A N 1
ATOM 701 C CA . ILE A 1 93 ? -22.139 1.546 34.613 1.00 80.44 93 ILE A CA 1
ATOM 702 C C . ILE A 1 93 ? -20.639 1.678 34.338 1.00 80.44 93 ILE A C 1
ATOM 704 O O . ILE A 1 93 ? -20.256 2.154 33.267 1.00 80.44 93 ILE A O 1
ATOM 708 N N . VAL A 1 94 ? -19.787 1.239 35.270 1.00 86.12 94 VAL A N 1
ATOM 709 C CA . VAL A 1 94 ? -18.328 1.253 35.088 1.00 86.12 94 VAL A CA 1
ATOM 710 C C . VAL A 1 94 ? -17.925 0.365 33.907 1.00 86.12 94 VAL A C 1
ATOM 712 O O . VAL A 1 94 ? -17.179 0.814 33.034 1.00 86.12 94 VAL A O 1
ATOM 715 N N . SER A 1 95 ? -18.464 -0.855 33.835 1.00 85.44 95 SER A N 1
ATOM 716 C CA . SER A 1 95 ? -18.209 -1.804 32.745 1.00 85.44 95 SER A CA 1
ATOM 717 C C . SER A 1 95 ? -18.644 -1.252 31.380 1.00 85.44 95 SER A C 1
ATOM 719 O O . SER A 1 95 ? -17.846 -1.205 30.443 1.00 85.44 95 SER A O 1
ATOM 721 N N . LEU A 1 96 ? -19.872 -0.733 31.271 1.00 85.81 96 LEU A N 1
ATOM 722 C CA . LEU A 1 96 ? -20.394 -0.121 30.045 1.00 85.81 96 LEU A CA 1
ATOM 723 C C . LEU A 1 96 ? -19.560 1.082 29.609 1.00 85.81 96 LEU A C 1
ATOM 725 O O . LEU A 1 96 ? -19.187 1.180 28.443 1.00 85.81 96 LEU A O 1
ATOM 729 N N . THR A 1 97 ? -19.226 1.975 30.540 1.00 84.44 97 THR A N 1
ATOM 730 C CA . THR A 1 97 ? -18.410 3.161 30.241 1.00 84.44 97 THR A CA 1
ATOM 731 C C . THR A 1 97 ? -17.035 2.759 29.710 1.00 84.44 97 THR A C 1
ATOM 733 O O . THR A 1 97 ? -16.556 3.335 28.730 1.00 84.44 97 THR A O 1
ATOM 736 N N . SER A 1 98 ? -16.412 1.744 30.316 1.00 87.56 98 SER A N 1
ATOM 737 C CA . SER A 1 98 ? -15.133 1.201 29.856 1.00 87.56 98 SER A CA 1
ATOM 738 C C . SER A 1 98 ? -15.245 0.617 28.443 1.00 87.56 98 SER A C 1
ATOM 740 O O . SER A 1 98 ? -14.499 1.032 27.555 1.00 87.56 98 SER A O 1
ATOM 742 N N . ASN A 1 99 ? -16.236 -0.247 28.195 1.00 87.00 99 ASN A N 1
ATOM 743 C CA . ASN A 1 99 ? -16.457 -0.872 26.888 1.00 87.00 99 ASN A CA 1
ATOM 744 C C . ASN A 1 99 ? -16.746 0.162 25.790 1.00 87.00 99 ASN A C 1
ATOM 746 O O . ASN A 1 99 ? -16.136 0.108 24.724 1.00 87.00 99 ASN A O 1
ATOM 750 N N . PHE A 1 100 ? -17.605 1.154 26.044 1.00 85.69 100 PHE A N 1
ATOM 751 C CA . PHE A 1 100 ? -17.875 2.220 25.074 1.00 85.69 100 PHE A CA 1
ATOM 752 C C . PHE A 1 100 ? -16.649 3.087 24.794 1.00 85.69 100 PHE A C 1
ATOM 754 O O . PHE A 1 100 ? -16.444 3.507 23.657 1.00 85.69 100 PHE A O 1
ATOM 761 N N . THR A 1 101 ? -15.805 3.328 25.800 1.00 88.88 101 THR A N 1
ATOM 762 C CA . THR A 1 101 ? -14.545 4.057 25.605 1.00 88.88 101 THR A CA 1
ATOM 763 C C . THR A 1 101 ? -13.580 3.258 24.728 1.00 88.88 101 THR A C 1
ATOM 765 O O . THR A 1 101 ? -12.976 3.827 23.818 1.00 88.88 101 THR A O 1
ATOM 768 N N . LEU A 1 102 ? -13.465 1.944 24.956 1.00 88.94 102 LEU A N 1
ATOM 769 C CA . LEU A 1 102 ? -12.661 1.045 24.123 1.00 88.94 102 LEU A CA 1
ATOM 770 C C . LEU A 1 102 ? -13.160 1.030 22.674 1.00 88.94 102 LEU A C 1
ATOM 772 O O . LEU A 1 102 ? -12.368 1.267 21.765 1.00 88.94 102 LEU A O 1
ATOM 776 N N . ILE A 1 103 ? -14.468 0.853 22.465 1.00 90.38 103 ILE A N 1
ATOM 777 C CA . ILE A 1 103 ?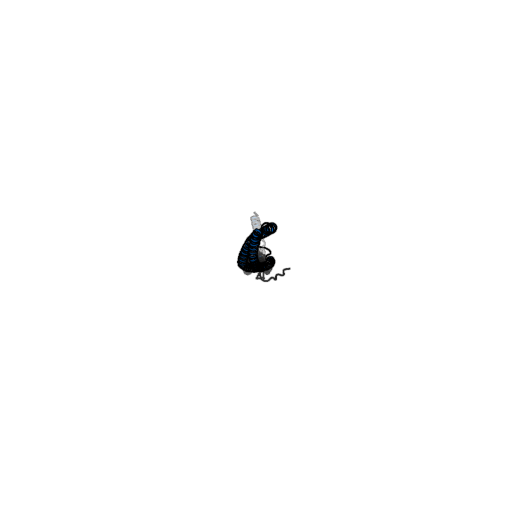 -15.099 0.881 21.136 1.00 90.38 103 ILE A CA 1
ATOM 778 C C . ILE A 1 103 ? -14.855 2.228 20.444 1.00 90.38 103 ILE A C 1
ATOM 780 O O . ILE A 1 103 ? -14.456 2.263 19.285 1.00 90.38 103 ILE A O 1
ATOM 784 N N . ALA A 1 104 ? -15.047 3.349 21.144 1.00 87.19 104 ALA A N 1
ATOM 785 C CA . ALA A 1 104 ? -14.848 4.677 20.566 1.00 87.19 104 ALA A CA 1
ATOM 786 C C . ALA A 1 104 ? -13.381 4.937 20.184 1.00 87.19 104 ALA A C 1
ATOM 788 O O . ALA A 1 104 ? -13.111 5.564 19.159 1.00 87.19 104 ALA A O 1
ATOM 789 N N . ASN A 1 105 ? -12.430 4.466 20.997 1.00 88.06 105 ASN A N 1
ATOM 790 C CA . ASN A 1 105 ? -11.003 4.543 20.684 1.00 88.06 105 ASN A CA 1
ATOM 791 C C . ASN A 1 105 ? -10.651 3.690 19.462 1.00 88.06 105 ASN A C 1
ATOM 793 O O . ASN A 1 105 ? -10.004 4.197 18.546 1.00 88.06 105 ASN A O 1
ATOM 797 N N . ALA A 1 106 ? -11.119 2.439 19.429 1.00 88.88 106 ALA A N 1
ATOM 798 C CA . ALA A 1 106 ? -10.905 1.533 18.308 1.00 88.88 106 ALA A CA 1
ATOM 799 C C . ALA A 1 106 ? -11.498 2.108 17.014 1.00 88.88 106 ALA A C 1
ATOM 801 O O . ALA A 1 106 ? -10.800 2.179 16.010 1.00 88.88 106 ALA A O 1
ATOM 802 N N . ALA A 1 107 ? -12.726 2.630 17.051 1.00 86.56 107 ALA A N 1
ATOM 803 C CA . ALA A 1 107 ? -13.367 3.251 15.895 1.00 86.56 107 ALA A CA 1
ATOM 804 C C . ALA A 1 107 ? -12.588 4.472 15.368 1.00 86.56 107 ALA A C 1
ATOM 806 O O . ALA A 1 107 ? -12.409 4.615 14.159 1.00 86.56 107 ALA A O 1
ATOM 807 N N . ARG A 1 108 ? -12.074 5.338 16.258 1.00 88.12 108 ARG A N 1
ATOM 808 C CA . ARG A 1 108 ? -11.242 6.489 15.856 1.00 88.12 108 ARG A CA 1
ATOM 809 C C . ARG A 1 108 ? -9.946 6.057 15.179 1.00 88.12 108 ARG A C 1
ATOM 811 O O . ARG A 1 108 ? -9.612 6.576 14.120 1.00 88.12 108 ARG A O 1
ATOM 818 N N . GLN A 1 109 ? -9.232 5.108 15.776 1.00 88.81 109 GLN A N 1
ATOM 819 C CA . GLN A 1 109 ? -7.995 4.587 15.198 1.00 88.81 109 GLN A CA 1
ATOM 820 C C . GLN A 1 109 ? -8.259 3.829 13.885 1.00 88.81 109 GLN A C 1
ATOM 822 O O . GLN A 1 109 ? -7.487 3.963 12.941 1.00 88.81 109 GLN A O 1
ATOM 827 N N . GLN A 1 110 ? -9.372 3.092 13.776 1.00 86.94 110 GLN A N 1
ATOM 828 C CA . GLN A 1 110 ? -9.763 2.422 12.535 1.00 86.94 110 GLN A CA 1
ATOM 829 C C . GLN A 1 110 ? -10.015 3.444 11.435 1.00 86.94 110 GLN A C 1
ATOM 831 O O . GLN A 1 110 ? -9.570 3.248 10.312 1.00 86.94 110 GLN A O 1
ATOM 836 N N . GLN A 1 111 ? -10.689 4.550 11.753 1.00 83.06 111 GLN A N 1
ATOM 837 C CA . GLN A 1 111 ? -10.912 5.633 10.804 1.00 83.06 111 GLN A CA 1
ATOM 838 C C . GLN A 1 111 ? -9.592 6.273 10.350 1.00 83.06 111 GLN A C 1
ATOM 840 O O . GLN A 1 111 ? -9.427 6.533 9.161 1.00 83.06 111 GLN A O 1
ATOM 845 N N . GLU A 1 112 ? -8.650 6.505 11.264 1.00 84.50 112 GLU A N 1
ATOM 846 C CA . GLU A 1 112 ? -7.331 7.059 10.939 1.00 84.50 112 GLU A CA 1
ATOM 847 C C . GLU A 1 112 ? -6.539 6.136 10.000 1.00 84.50 112 GLU A C 1
ATOM 849 O O . GLU A 1 112 ? -6.073 6.578 8.948 1.00 84.50 112 GLU A O 1
ATOM 854 N N . ILE A 1 113 ? -6.463 4.840 10.321 1.00 84.56 113 ILE A N 1
ATOM 855 C CA . ILE A 1 113 ? -5.782 3.840 9.487 1.00 84.56 113 ILE A CA 1
ATOM 856 C C . ILE A 1 113 ? -6.503 3.677 8.144 1.00 84.56 113 ILE A C 1
ATOM 858 O O . ILE A 1 113 ? -5.859 3.617 7.098 1.00 84.56 113 ILE A O 1
ATOM 862 N N . ALA A 1 114 ? -7.838 3.654 8.138 1.00 79.19 114 ALA A N 1
ATOM 863 C CA . ALA A 1 114 ? -8.622 3.566 6.912 1.00 79.19 114 ALA A CA 1
ATOM 864 C C . ALA A 1 114 ? -8.368 4.769 5.996 1.00 79.19 114 ALA A C 1
ATOM 866 O O . ALA A 1 114 ? -8.176 4.575 4.803 1.00 79.19 114 ALA A O 1
ATOM 867 N N . LEU A 1 115 ? -8.290 5.995 6.525 1.00 77.38 115 LEU A N 1
ATOM 868 C CA . LEU A 1 115 ? -7.957 7.187 5.734 1.00 77.38 115 LEU A CA 1
ATOM 869 C C . LEU A 1 115 ? -6.540 7.133 5.150 1.00 77.38 115 LEU A C 1
ATOM 871 O O . LEU A 1 115 ? -6.339 7.583 4.026 1.00 77.38 115 LEU A O 1
ATOM 875 N N . GLN A 1 116 ? -5.578 6.550 5.869 1.00 73.06 116 GLN A N 1
ATOM 876 C CA . GLN A 1 116 ? -4.232 6.293 5.341 1.00 73.06 116 GLN A CA 1
ATOM 877 C C . GLN A 1 116 ? -4.216 5.180 4.277 1.00 73.06 116 GLN A C 1
ATOM 879 O O . GLN A 1 116 ? -3.336 5.161 3.422 1.00 73.06 116 GLN A O 1
ATOM 884 N N . THR A 1 117 ? -5.196 4.271 4.318 1.00 74.25 117 THR A N 1
ATOM 885 C CA . THR A 1 117 ? -5.258 3.053 3.492 1.00 74.25 117 THR A CA 1
ATOM 886 C C . THR A 1 117 ? -6.208 3.163 2.293 1.00 74.25 117 THR A C 1
ATOM 888 O O . THR A 1 117 ? -6.123 2.338 1.386 1.00 74.25 117 THR A O 1
ATOM 891 N N . LEU A 1 118 ? -7.120 4.147 2.267 1.00 62.19 118 LEU A N 1
ATOM 892 C CA . LEU A 1 118 ? -8.146 4.373 1.235 1.00 62.19 118 LEU A CA 1
ATOM 893 C C . LEU A 1 118 ? -7.528 4.844 -0.103 1.00 62.19 118 LEU A C 1
ATOM 895 O O . LEU A 1 118 ? -7.743 5.956 -0.573 1.00 62.19 118 LEU A O 1
ATOM 899 N N . GLY A 1 119 ? -6.785 3.930 -0.726 1.00 55.12 119 GLY A N 1
ATOM 900 C CA . GLY A 1 119 ? -6.484 3.785 -2.147 1.00 55.12 119 GLY A CA 1
ATOM 901 C C . GLY A 1 119 ? -6.728 2.305 -2.473 1.00 55.12 119 GLY A C 1
ATOM 902 O O . GLY A 1 119 ? -5.998 1.444 -1.990 1.00 55.12 119 GLY A O 1
ATOM 903 N N . GLY A 1 120 ? -7.841 2.012 -3.156 1.00 47.19 120 GLY A N 1
ATOM 904 C CA . GLY A 1 120 ? -8.547 0.719 -3.140 1.00 47.19 120 GLY A CA 1
ATOM 905 C C . GLY A 1 120 ? -7.795 -0.509 -3.667 1.00 47.19 120 GLY A C 1
ATOM 906 O O . GLY A 1 120 ? -6.755 -0.378 -4.289 1.00 47.19 120 GLY A O 1
ATOM 907 N N . ASP A 1 121 ? -8.351 -1.703 -3.409 1.00 50.09 121 ASP A N 1
ATOM 908 C CA . ASP A 1 121 ? -7.999 -3.029 -3.980 1.00 50.09 121 ASP A CA 1
ATOM 909 C C . ASP A 1 121 ? -6.495 -3.388 -4.108 1.00 50.09 121 ASP A C 1
ATOM 911 O O . ASP A 1 121 ? -6.083 -4.290 -4.846 1.00 50.09 121 ASP A O 1
ATOM 915 N N . ALA A 1 122 ? -5.649 -2.696 -3.349 1.00 53.47 122 ALA A N 1
ATOM 916 C CA . ALA A 1 122 ? -4.242 -2.546 -3.681 1.00 53.47 122 ALA A CA 1
ATOM 917 C C . ALA A 1 122 ? -3.354 -3.719 -3.261 1.00 53.47 122 ALA A C 1
ATOM 919 O O . ALA A 1 122 ? -2.269 -3.839 -3.801 1.00 53.47 122 ALA A O 1
ATOM 920 N N . GLY A 1 123 ? -3.807 -4.661 -2.429 1.00 55.41 123 GLY A N 1
ATOM 921 C CA . GLY A 1 123 ? -2.979 -5.829 -2.088 1.00 55.41 123 GLY A CA 1
ATOM 922 C C . GLY A 1 123 ? -2.665 -6.722 -3.300 1.00 55.41 123 GLY A C 1
ATOM 923 O O . GLY A 1 123 ? -1.519 -7.091 -3.525 1.00 55.41 123 GLY A O 1
ATOM 924 N N . ARG A 1 124 ? -3.671 -7.034 -4.133 1.00 58.19 124 ARG A N 1
ATOM 925 C CA . ARG A 1 124 ? -3.467 -7.827 -5.367 1.00 58.19 124 ARG A CA 1
ATOM 926 C C . ARG A 1 124 ? -3.102 -6.962 -6.569 1.00 58.19 124 ARG A C 1
ATOM 928 O O . ARG A 1 124 ? -2.352 -7.412 -7.432 1.00 58.19 124 ARG A O 1
ATOM 935 N N . GLY A 1 125 ? -3.622 -5.734 -6.620 1.00 61.19 125 GLY A N 1
ATOM 936 C CA . GLY A 1 125 ? -3.277 -4.769 -7.660 1.00 61.19 125 GLY A CA 1
ATOM 937 C C . GLY A 1 125 ? -1.812 -4.342 -7.593 1.00 61.19 125 GLY A C 1
ATOM 938 O O . GLY A 1 125 ? -1.170 -4.279 -8.633 1.00 61.19 125 GLY A O 1
ATOM 939 N N . ALA A 1 126 ? -1.259 -4.113 -6.397 1.00 66.06 126 ALA A N 1
ATOM 940 C CA . ALA A 1 126 ? 0.129 -3.688 -6.234 1.00 66.06 126 ALA A CA 1
ATOM 941 C C . ALA A 1 126 ? 1.117 -4.789 -6.613 1.00 66.06 126 ALA A C 1
ATOM 943 O O . ALA A 1 126 ? 2.079 -4.485 -7.300 1.00 66.06 126 ALA A O 1
ATOM 944 N N . ASP A 1 127 ? 0.881 -6.054 -6.250 1.00 67.50 127 ASP A N 1
ATOM 945 C CA . ASP A 1 127 ? 1.770 -7.149 -6.669 1.00 67.50 127 ASP A CA 1
ATOM 946 C C . ASP A 1 127 ? 1.785 -7.320 -8.195 1.00 67.50 127 ASP A C 1
ATOM 948 O O . ASP A 1 127 ? 2.851 -7.469 -8.795 1.00 67.50 127 ASP A O 1
ATOM 952 N N . HIS A 1 128 ? 0.616 -7.240 -8.842 1.00 71.69 128 HIS A N 1
ATOM 953 C CA . HIS A 1 128 ? 0.535 -7.260 -10.303 1.00 71.69 128 HIS A CA 1
ATOM 954 C C . HIS A 1 128 ? 1.239 -6.047 -10.915 1.00 71.69 128 HIS A C 1
ATOM 956 O O . HIS A 1 128 ? 2.039 -6.204 -11.831 1.00 71.69 128 HIS A O 1
ATOM 962 N N . LEU A 1 129 ? 0.991 -4.850 -10.379 1.00 70.62 129 LEU A N 1
ATOM 963 C CA . LEU A 1 129 ? 1.604 -3.615 -10.852 1.00 70.62 129 LEU A CA 1
ATOM 964 C C . LEU A 1 129 ? 3.124 -3.647 -10.670 1.00 70.62 129 LEU A C 1
ATOM 966 O O . LEU A 1 129 ? 3.836 -3.248 -11.579 1.00 70.62 129 LEU A O 1
ATOM 970 N N . ILE A 1 130 ? 3.637 -4.150 -9.545 1.00 78.38 130 ILE A N 1
ATOM 971 C CA . ILE A 1 130 ? 5.074 -4.312 -9.280 1.00 78.38 130 ILE A CA 1
ATOM 972 C C . ILE A 1 130 ? 5.693 -5.275 -10.294 1.00 78.38 130 ILE A C 1
ATOM 974 O O . ILE A 1 130 ? 6.757 -4.973 -10.831 1.00 78.38 130 ILE A O 1
ATOM 978 N N . ASN A 1 131 ? 5.039 -6.404 -10.578 1.00 78.31 131 ASN A N 1
ATOM 979 C CA . ASN A 1 131 ? 5.541 -7.375 -11.550 1.00 78.31 131 ASN A CA 1
ATOM 980 C C . ASN A 1 131 ? 5.508 -6.820 -12.978 1.00 78.31 131 ASN A C 1
ATOM 982 O O . ASN A 1 131 ? 6.521 -6.866 -13.666 1.00 78.31 131 ASN A O 1
ATOM 986 N N . GLU A 1 132 ? 4.393 -6.227 -13.400 1.00 78.94 132 GLU A N 1
ATOM 987 C CA . GLU A 1 132 ? 4.230 -5.628 -14.730 1.00 78.94 132 GLU A CA 1
ATOM 988 C C . GLU A 1 132 ? 5.183 -4.438 -14.935 1.00 78.94 132 GLU A C 1
ATOM 990 O O . GLU A 1 132 ? 5.826 -4.301 -15.979 1.00 78.94 132 GLU A O 1
ATOM 995 N N . THR A 1 133 ? 5.352 -3.608 -13.904 1.00 75.25 133 THR A N 1
ATOM 996 C CA . THR A 1 133 ? 6.338 -2.520 -13.892 1.00 75.25 133 THR A CA 1
ATOM 997 C C . THR A 1 133 ? 7.753 -3.097 -13.962 1.00 75.25 133 THR A C 1
ATOM 999 O O . THR A 1 133 ? 8.557 -2.653 -14.770 1.00 75.25 133 THR A O 1
ATOM 1002 N N . GLY A 1 134 ? 8.062 -4.150 -13.202 1.00 78.31 134 GLY A N 1
ATOM 1003 C CA . GLY A 1 134 ? 9.351 -4.842 -13.277 1.00 78.31 134 GLY A CA 1
ATOM 1004 C C . GLY A 1 134 ? 9.665 -5.399 -14.672 1.00 78.31 134 GLY A C 1
ATOM 1005 O O . GLY A 1 134 ? 10.756 -5.169 -15.193 1.00 78.31 134 GLY A O 1
ATOM 1006 N N . GLU A 1 135 ? 8.707 -6.080 -15.305 1.00 81.31 135 GLU A N 1
ATOM 1007 C CA . GLU A 1 135 ? 8.849 -6.658 -16.649 1.00 81.31 135 GLU A CA 1
ATOM 1008 C C . GLU A 1 135 ? 9.029 -5.584 -17.729 1.00 81.31 135 GLU A C 1
ATOM 1010 O O . GLU A 1 135 ? 9.950 -5.663 -18.547 1.00 81.31 135 GLU A O 1
ATOM 1015 N N . THR A 1 136 ? 8.184 -4.548 -17.722 1.00 76.44 136 THR A N 1
ATOM 1016 C CA . THR A 1 136 ? 8.284 -3.434 -18.681 1.00 76.44 136 THR A CA 1
ATOM 1017 C C . THR A 1 136 ? 9.615 -2.696 -18.552 1.00 76.44 136 THR A C 1
ATOM 1019 O O . THR A 1 136 ? 10.225 -2.330 -19.559 1.00 76.44 136 THR A O 1
ATOM 1022 N N . LEU A 1 137 ? 10.123 -2.531 -17.333 1.00 73.19 137 LEU A N 1
ATOM 1023 C CA . LEU A 1 137 ? 11.404 -1.875 -17.085 1.00 73.19 137 LEU A CA 1
ATOM 1024 C C . LEU A 1 137 ? 12.595 -2.747 -17.489 1.00 73.19 137 LEU A C 1
ATOM 1026 O O . LEU A 1 137 ? 13.566 -2.234 -18.049 1.00 73.19 137 LEU A O 1
ATOM 1030 N N . GLN A 1 138 ? 12.509 -4.064 -17.301 1.00 76.75 138 GLN A N 1
ATOM 1031 C CA . GLN A 1 138 ? 13.508 -4.994 -17.823 1.00 76.75 138 GLN A CA 1
ATOM 1032 C C . GLN A 1 138 ? 13.548 -4.964 -19.359 1.00 76.75 138 GLN A C 1
ATOM 1034 O O . GLN A 1 138 ? 14.633 -4.964 -19.947 1.00 76.75 138 GLN A O 1
ATOM 1039 N N . ALA A 1 139 ? 12.386 -4.862 -20.010 1.00 80.50 139 ALA A N 1
ATOM 1040 C CA . ALA A 1 139 ? 12.301 -4.686 -21.457 1.00 80.50 139 ALA A CA 1
ATOM 1041 C C . ALA A 1 139 ? 12.943 -3.363 -21.913 1.00 80.50 139 ALA A C 1
ATOM 1043 O O . ALA A 1 139 ? 13.711 -3.360 -22.876 1.00 80.50 139 ALA A O 1
ATOM 1044 N N . ILE A 1 140 ? 12.710 -2.255 -21.195 1.00 77.31 140 ILE A N 1
ATOM 1045 C CA . ILE A 1 140 ? 13.360 -0.961 -21.472 1.00 77.31 140 ILE A CA 1
ATOM 1046 C C . ILE A 1 140 ? 14.883 -1.066 -21.331 1.00 77.31 140 ILE A C 1
ATOM 1048 O O . ILE A 1 140 ? 15.606 -0.613 -22.218 1.00 77.31 140 ILE A O 1
ATOM 1052 N N . GLY A 1 141 ? 15.381 -1.705 -20.269 1.00 74.38 141 GLY A N 1
ATOM 1053 C CA . GLY A 1 141 ? 16.815 -1.950 -20.092 1.00 74.38 141 GLY A CA 1
ATOM 1054 C C . GLY A 1 141 ? 17.419 -2.766 -21.243 1.00 74.38 141 GLY A C 1
ATOM 1055 O O . GLY A 1 141 ? 18.497 -2.435 -21.741 1.00 74.38 141 GLY A O 1
ATOM 1056 N N . GLY A 1 142 ? 16.696 -3.783 -21.725 1.00 78.50 142 GLY A N 1
ATOM 1057 C CA . GLY A 1 142 ? 17.078 -4.570 -22.901 1.00 78.50 142 GLY A CA 1
ATOM 1058 C C . GLY A 1 142 ? 17.160 -3.738 -24.184 1.00 78.50 142 GLY A C 1
ATOM 1059 O O . GLY A 1 142 ? 18.177 -3.776 -24.876 1.00 78.50 142 GLY A O 1
ATOM 1060 N N . LEU A 1 143 ? 16.138 -2.922 -24.465 1.00 80.25 143 LEU A N 1
ATOM 1061 C CA . LEU A 1 143 ? 16.119 -2.014 -25.620 1.00 80.25 143 LEU A CA 1
ATOM 1062 C C . LEU A 1 143 ? 17.257 -0.985 -25.565 1.00 80.25 143 LEU A C 1
ATOM 1064 O O . LEU A 1 143 ? 17.840 -0.634 -26.591 1.00 80.25 143 LEU A O 1
ATOM 1068 N N . MET A 1 144 ? 17.610 -0.502 -24.371 1.00 75.38 144 MET A N 1
ATOM 1069 C CA . MET A 1 144 ? 18.730 0.425 -24.191 1.00 75.38 144 MET A CA 1
ATOM 1070 C C . MET A 1 144 ? 20.080 -0.229 -24.508 1.00 75.38 144 MET A C 1
ATOM 1072 O O . MET A 1 144 ? 20.901 0.395 -25.186 1.00 75.38 144 MET A O 1
ATOM 1076 N N . LEU A 1 145 ? 20.293 -1.478 -24.080 1.00 77.88 145 LEU A N 1
ATOM 1077 C CA . LEU A 1 145 ? 21.489 -2.262 -24.413 1.00 77.88 145 LEU A CA 1
ATOM 1078 C C . LEU A 1 145 ? 21.593 -2.527 -25.921 1.00 77.88 145 LEU A C 1
ATOM 1080 O O . LEU A 1 145 ? 22.664 -2.360 -26.506 1.00 77.88 145 LEU A O 1
ATOM 1084 N N . GLU A 1 146 ? 20.483 -2.886 -26.566 1.00 83.75 146 GLU A N 1
ATOM 1085 C CA . GLU A 1 146 ? 20.431 -3.112 -28.014 1.00 83.75 146 GLU A CA 1
ATOM 1086 C C . GLU A 1 146 ? 20.726 -1.831 -28.810 1.00 83.75 146 GLU A C 1
ATOM 1088 O O . GLU A 1 146 ? 21.527 -1.839 -29.752 1.00 83.75 146 GLU A O 1
ATOM 1093 N N . ASN A 1 147 ? 20.140 -0.704 -28.400 1.00 79.62 147 ASN A N 1
ATOM 1094 C CA . ASN A 1 147 ? 20.416 0.594 -29.011 1.00 79.62 147 ASN A CA 1
ATOM 1095 C C . ASN A 1 147 ? 21.888 0.997 -28.838 1.00 79.62 147 ASN A C 1
ATOM 1097 O O . ASN A 1 147 ? 22.492 1.501 -29.784 1.00 79.62 147 ASN A O 1
ATOM 1101 N N . HIS A 1 148 ? 22.489 0.740 -27.669 1.00 77.38 148 HIS A N 1
ATOM 1102 C CA . HIS A 1 148 ? 23.913 1.002 -27.441 1.00 77.38 148 HIS A CA 1
ATOM 1103 C C . HIS A 1 148 ? 24.798 0.171 -28.382 1.00 77.38 148 HIS A C 1
ATOM 1105 O O . HIS A 1 148 ? 25.661 0.722 -29.066 1.00 77.38 148 HIS A O 1
ATOM 1111 N N . ALA A 1 149 ? 24.530 -1.133 -28.495 1.00 83.06 149 ALA A N 1
ATOM 1112 C CA . ALA A 1 149 ? 25.245 -2.012 -29.420 1.00 83.06 149 ALA A CA 1
ATOM 1113 C C . ALA A 1 149 ? 25.080 -1.574 -30.888 1.00 83.06 149 ALA A C 1
ATOM 1115 O O . ALA A 1 149 ? 26.003 -1.692 -31.696 1.00 83.06 149 ALA A O 1
ATOM 1116 N N . THR A 1 150 ? 23.912 -1.042 -31.247 1.00 85.75 150 THR A N 1
ATOM 1117 C CA . THR A 1 150 ? 23.650 -0.505 -32.589 1.00 85.75 150 THR A CA 1
ATOM 1118 C C . THR A 1 150 ? 24.444 0.778 -32.853 1.00 85.75 150 THR A C 1
ATOM 1120 O O . THR A 1 150 ? 25.044 0.909 -33.919 1.00 85.75 150 THR A O 1
ATOM 1123 N N . ALA A 1 151 ? 24.530 1.691 -31.881 1.00 81.94 151 ALA A N 1
ATOM 1124 C CA . ALA A 1 151 ? 25.337 2.909 -31.989 1.00 81.94 151 ALA A CA 1
ATOM 1125 C C . ALA A 1 151 ? 26.844 2.610 -32.118 1.00 81.94 151 ALA A C 1
ATOM 1127 O O . ALA A 1 151 ? 27.543 3.252 -32.908 1.00 81.94 151 ALA A O 1
ATOM 1128 N N . GLN A 1 152 ? 27.344 1.603 -31.395 1.00 82.75 152 GLN A N 1
ATOM 1129 C CA . GLN A 1 152 ? 28.729 1.139 -31.531 1.00 82.75 152 GLN A CA 1
ATOM 1130 C C . GLN A 1 152 ? 29.008 0.612 -32.942 1.00 82.75 152 GLN A C 1
ATOM 1132 O O . GLN A 1 152 ? 29.959 1.052 -33.585 1.00 82.75 152 GLN A O 1
ATOM 1137 N N . ARG A 1 153 ? 28.130 -0.252 -33.464 1.00 88.06 153 ARG A N 1
ATOM 1138 C CA . ARG A 1 153 ? 28.253 -0.801 -34.822 1.00 88.06 153 ARG A CA 1
ATOM 1139 C C . ARG A 1 153 ? 28.234 0.289 -35.893 1.00 88.06 153 ARG A C 1
ATOM 1141 O O . ARG A 1 153 ? 29.040 0.259 -36.816 1.00 88.06 153 ARG A O 1
ATOM 1148 N N . LEU A 1 154 ? 27.364 1.289 -35.738 1.00 86.56 154 LEU A N 1
ATOM 1149 C CA . LEU A 1 154 ? 27.318 2.448 -36.632 1.00 86.56 154 LEU A CA 1
ATOM 1150 C C . LEU A 1 154 ? 28.653 3.208 -36.631 1.00 86.56 154 LEU A C 1
ATOM 1152 O O . LEU A 1 154 ? 29.130 3.620 -37.684 1.00 86.56 154 LEU A O 1
ATOM 1156 N N . THR A 1 155 ? 29.278 3.360 -35.464 1.00 86.06 155 THR A N 1
ATOM 1157 C CA . THR A 1 155 ? 30.584 4.023 -35.334 1.00 86.06 155 THR A CA 1
ATOM 1158 C C . THR A 1 155 ? 31.684 3.247 -36.070 1.00 86.06 155 THR A C 1
ATOM 1160 O O . THR A 1 155 ? 32.488 3.846 -36.784 1.00 86.06 155 THR A O 1
ATOM 1163 N N . GLU A 1 156 ? 31.700 1.916 -35.957 1.00 88.88 156 GLU A N 1
ATOM 1164 C CA . GLU A 1 156 ? 32.639 1.050 -36.688 1.00 88.88 156 GLU A CA 1
ATOM 1165 C C . GLU A 1 156 ? 32.440 1.132 -38.210 1.00 88.88 156 GLU A C 1
ATOM 1167 O O . GLU A 1 156 ? 33.407 1.260 -38.967 1.00 88.88 156 GLU A O 1
ATOM 1172 N N . GLU A 1 157 ? 31.187 1.113 -38.674 1.00 90.38 157 GLU A N 1
ATOM 1173 C CA . GLU A 1 157 ? 30.859 1.247 -40.097 1.00 90.38 157 GLU A CA 1
ATOM 1174 C C . GLU A 1 157 ? 31.287 2.608 -40.663 1.00 90.38 157 GLU A C 1
ATOM 1176 O O . GLU A 1 157 ? 31.858 2.661 -41.760 1.00 90.38 157 GLU A O 1
ATOM 1181 N N . MET A 1 158 ? 31.076 3.694 -39.909 1.00 89.56 158 MET A N 1
ATOM 1182 C CA . MET A 1 158 ? 31.502 5.047 -40.286 1.00 89.56 158 MET A CA 1
ATOM 1183 C C . MET A 1 158 ? 33.023 5.154 -40.397 1.00 89.56 158 MET A C 1
ATOM 1185 O O . MET A 1 158 ? 33.524 5.661 -41.403 1.00 89.56 158 MET A O 1
ATOM 1189 N N . MET A 1 159 ? 33.760 4.581 -39.442 1.00 89.62 159 MET A N 1
ATOM 1190 C CA . MET A 1 159 ? 35.222 4.532 -39.491 1.00 89.62 159 MET A CA 1
ATOM 1191 C C . MET A 1 159 ? 35.708 3.777 -40.740 1.00 89.62 159 MET A C 1
ATOM 1193 O O . MET A 1 159 ? 36.601 4.237 -41.459 1.00 89.62 159 MET A O 1
ATOM 1197 N N . GLY A 1 160 ? 35.061 2.652 -41.065 1.00 93.12 160 GLY A N 1
ATOM 1198 C CA . GLY A 1 160 ? 35.323 1.900 -42.292 1.00 93.12 160 GLY A CA 1
ATOM 1199 C C . GLY A 1 160 ? 35.008 2.688 -43.571 1.00 93.12 160 GLY A C 1
ATOM 1200 O O . GLY A 1 160 ? 35.745 2.588 -44.555 1.00 93.12 160 GLY A O 1
ATOM 1201 N N . MET A 1 161 ? 33.941 3.494 -43.581 1.00 91.88 161 MET A N 1
ATOM 1202 C CA . MET A 1 161 ? 33.637 4.403 -44.693 1.00 91.88 161 MET A CA 1
ATOM 1203 C C . MET A 1 161 ? 34.689 5.505 -44.834 1.00 91.88 161 MET A C 1
ATOM 1205 O O . MET A 1 161 ? 35.101 5.799 -45.956 1.00 91.88 161 MET A O 1
ATOM 1209 N N . GLY A 1 162 ? 35.153 6.080 -43.722 1.00 92.12 162 GLY A N 1
ATOM 1210 C CA . GLY A 1 16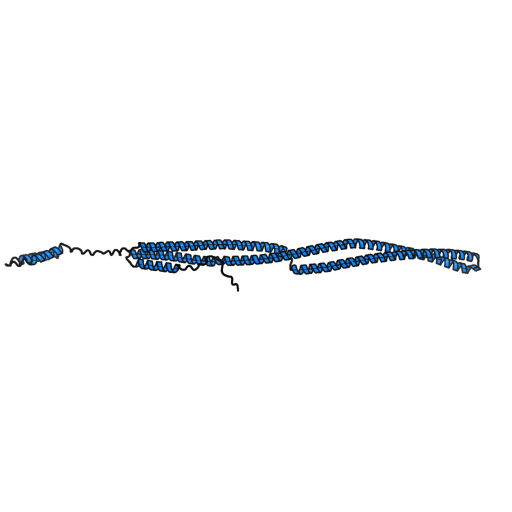2 ? 36.197 7.102 -43.713 1.00 92.12 162 GLY A CA 1
ATOM 1211 C C . GLY A 1 162 ? 37.494 6.614 -44.362 1.00 92.12 162 GLY A C 1
ATOM 1212 O O . GLY A 1 162 ? 38.066 7.320 -45.196 1.00 92.12 162 GLY A O 1
ATOM 1213 N N . LEU A 1 163 ? 37.907 5.378 -44.055 1.00 93.25 163 LEU A N 1
ATOM 1214 C CA . LEU A 1 163 ? 39.061 4.732 -44.689 1.00 93.25 163 LEU A CA 1
ATOM 1215 C C . LEU A 1 163 ? 38.868 4.577 -46.205 1.00 93.25 163 LEU A C 1
ATOM 1217 O O . LEU A 1 163 ? 39.716 5.026 -46.972 1.00 93.25 163 LEU A O 1
ATOM 1221 N N . ARG A 1 164 ? 37.718 4.050 -46.650 1.00 93.56 164 ARG A N 1
ATOM 1222 C CA . ARG A 1 164 ? 37.417 3.885 -48.087 1.00 93.56 164 ARG A CA 1
ATOM 1223 C C . ARG A 1 164 ? 37.417 5.208 -48.852 1.00 93.56 164 ARG A C 1
ATOM 1225 O O . ARG A 1 164 ? 37.903 5.269 -49.978 1.00 93.56 164 ARG A O 1
ATOM 1232 N N . VAL A 1 165 ? 36.883 6.274 -48.255 1.00 94.38 165 VAL A N 1
ATOM 1233 C CA . VAL A 1 165 ? 36.897 7.614 -48.865 1.00 94.38 165 VAL A CA 1
ATOM 1234 C C . VAL A 1 165 ? 38.327 8.142 -48.991 1.00 94.38 165 VAL A C 1
ATOM 1236 O O . VAL A 1 165 ? 38.663 8.761 -50.000 1.00 94.38 165 VAL A O 1
ATOM 1239 N N . ASN A 1 166 ? 39.183 7.885 -48.000 1.00 91.00 166 ASN A N 1
ATOM 1240 C CA . ASN A 1 166 ? 40.590 8.271 -48.058 1.00 91.00 166 ASN A CA 1
ATOM 1241 C C . ASN A 1 166 ? 41.345 7.517 -49.168 1.00 91.00 166 ASN A C 1
ATOM 1243 O O . ASN A 1 166 ? 42.086 8.143 -49.927 1.00 91.00 166 ASN A O 1
ATOM 1247 N N . ASP A 1 167 ? 41.091 6.215 -49.321 1.00 93.62 167 ASP A N 1
ATOM 1248 C CA . ASP A 1 167 ? 41.662 5.403 -50.402 1.00 93.62 167 ASP A CA 1
ATOM 1249 C C . ASP A 1 167 ? 41.239 5.936 -51.782 1.00 93.62 167 ASP A C 1
ATOM 1251 O O . ASP A 1 167 ? 42.089 6.182 -52.641 1.00 93.62 167 ASP A O 1
ATOM 1255 N N . MET A 1 168 ? 39.947 6.244 -51.969 1.00 92.62 168 MET A N 1
ATOM 1256 C CA . MET A 1 168 ? 39.438 6.854 -53.208 1.00 92.62 168 MET A CA 1
ATOM 1257 C C . MET A 1 168 ? 40.088 8.214 -53.507 1.00 92.62 168 MET A C 1
ATOM 1259 O O . MET A 1 168 ? 40.402 8.512 -54.661 1.00 92.62 168 MET A O 1
ATOM 1263 N N . MET A 1 169 ? 40.326 9.057 -52.493 1.00 90.75 169 MET A N 1
ATOM 1264 C CA . MET A 1 169 ? 41.062 10.313 -52.694 1.00 90.75 169 MET A CA 1
ATOM 1265 C C . MET A 1 169 ? 42.505 10.074 -53.160 1.00 90.75 169 MET A C 1
ATOM 1267 O O . MET A 1 169 ? 43.015 10.858 -53.968 1.00 90.75 169 MET A O 1
ATOM 1271 N N . GLY A 1 170 ? 43.145 9.004 -52.678 1.00 90.06 170 GLY A N 1
ATOM 1272 C CA . GLY A 1 170 ? 44.461 8.557 -53.132 1.00 90.06 170 GLY A CA 1
ATOM 1273 C C . GLY A 1 170 ? 44.463 8.161 -54.611 1.00 90.06 170 GLY A C 1
ATOM 1274 O O . GLY A 1 170 ? 45.289 8.660 -55.379 1.00 90.06 170 GLY A O 1
ATOM 1275 N N . GLU A 1 171 ? 43.493 7.350 -55.040 1.00 91.00 171 GLU A N 1
ATOM 1276 C CA . GLU A 1 171 ? 43.332 6.943 -56.446 1.00 91.00 171 GLU A CA 1
ATOM 1277 C C . GLU A 1 171 ? 43.081 8.140 -57.381 1.00 91.00 171 GLU A C 1
ATOM 1279 O O . GLU A 1 171 ? 43.685 8.238 -58.453 1.00 91.00 171 GLU A O 1
ATOM 1284 N N . LEU A 1 172 ? 42.264 9.112 -56.952 1.00 90.94 172 LEU A N 1
ATOM 1285 C CA . LEU A 1 172 ? 42.040 10.366 -57.688 1.00 90.94 172 LEU A CA 1
ATOM 1286 C C . LEU A 1 172 ? 43.321 11.199 -57.840 1.00 90.94 172 LEU A C 1
ATOM 1288 O O . LEU A 1 172 ? 43.483 11.906 -58.834 1.00 90.94 172 LEU A O 1
ATOM 1292 N N . GLY A 1 173 ? 44.239 11.131 -56.869 1.00 87.38 173 GLY A N 1
ATOM 1293 C CA . GLY A 1 173 ? 45.577 11.716 -56.994 1.00 87.38 173 GLY A CA 1
ATOM 1294 C C . GLY A 1 173 ? 46.359 11.117 -58.164 1.00 87.38 173 GLY A C 1
ATOM 1295 O O . GLY A 1 173 ? 46.908 11.858 -58.977 1.00 87.38 173 GLY A O 1
ATOM 1296 N N . GLY A 1 174 ? 46.320 9.790 -58.307 1.00 89.31 174 GLY A N 1
ATOM 1297 C CA . GLY A 1 174 ? 46.926 9.092 -59.443 1.00 89.31 174 GLY A CA 1
ATOM 1298 C C . GLY A 1 174 ? 46.302 9.471 -60.791 1.00 89.31 174 GLY A C 1
ATOM 1299 O O . GLY A 1 174 ? 47.022 9.614 -61.781 1.00 89.31 174 GLY A O 1
ATOM 1300 N N . LEU A 1 175 ? 44.983 9.693 -60.841 1.00 89.44 175 LEU A N 1
ATOM 1301 C CA . LEU A 1 175 ? 44.298 10.145 -62.060 1.00 89.44 175 LEU A CA 1
ATOM 1302 C C . LEU A 1 175 ? 44.727 11.549 -62.504 1.00 89.44 175 LEU A C 1
ATOM 1304 O O . LEU A 1 175 ? 44.914 11.768 -63.702 1.00 89.44 175 LEU A O 1
ATOM 1308 N N . ASP A 1 176 ? 44.944 12.482 -61.573 1.00 88.31 176 ASP A N 1
ATOM 1309 C CA . ASP A 1 176 ? 45.473 13.814 -61.904 1.00 88.31 176 ASP A CA 1
ATOM 1310 C C . ASP A 1 176 ? 46.894 13.726 -62.494 1.00 88.31 176 ASP A C 1
ATOM 1312 O O . ASP A 1 176 ? 47.216 14.394 -63.482 1.00 88.31 176 ASP A O 1
ATOM 1316 N N . ASP A 1 177 ? 47.733 12.831 -61.968 1.00 90.00 177 ASP A N 1
ATOM 1317 C CA . ASP A 1 177 ? 49.072 12.587 -62.512 1.00 90.00 177 ASP A CA 1
ATOM 1318 C C . ASP A 1 177 ? 49.036 11.957 -63.912 1.00 90.00 177 ASP A C 1
ATOM 1320 O O . ASP A 1 177 ? 49.837 12.321 -64.782 1.00 90.00 177 ASP A O 1
ATOM 1324 N N . ILE A 1 178 ? 48.084 11.056 -64.174 1.00 90.75 178 ILE A N 1
ATOM 1325 C CA . ILE A 1 178 ? 47.841 10.510 -65.517 1.00 90.75 178 ILE A CA 1
ATOM 1326 C C . ILE A 1 178 ? 47.374 11.624 -66.462 1.00 90.75 178 ILE A C 1
ATOM 1328 O O . ILE A 1 178 ? 47.942 11.774 -67.544 1.00 90.75 178 ILE A O 1
ATOM 1332 N N . ALA A 1 179 ? 46.411 12.454 -66.053 1.00 91.75 179 ALA A N 1
ATOM 1333 C CA . ALA A 1 179 ? 45.921 13.573 -66.857 1.00 91.75 179 ALA A CA 1
ATOM 1334 C C . ALA A 1 179 ? 47.041 14.577 -67.191 1.00 91.75 179 ALA A C 1
ATOM 1336 O O . ALA A 1 179 ? 47.147 15.032 -68.331 1.00 91.75 179 ALA A O 1
ATOM 1337 N N . LYS A 1 180 ? 47.941 14.878 -66.242 1.00 90.81 180 LYS A N 1
ATOM 1338 C CA . LYS A 1 180 ? 49.154 15.686 -66.488 1.00 90.81 180 LYS A CA 1
ATOM 1339 C C . LYS A 1 180 ? 50.086 15.040 -67.512 1.00 90.81 180 LYS A C 1
ATOM 1341 O O . LYS A 1 180 ? 50.554 15.731 -68.414 1.00 90.81 180 LYS A O 1
ATOM 1346 N N . LYS A 1 181 ? 50.341 13.732 -67.415 1.00 92.75 181 LYS A N 1
ATOM 1347 C CA . LYS A 1 181 ? 51.172 13.012 -68.397 1.00 92.75 181 LYS A CA 1
ATOM 1348 C C . LYS A 1 181 ? 50.554 13.044 -69.792 1.00 92.75 181 LYS A C 1
ATOM 1350 O O . LYS A 1 181 ? 51.268 13.335 -70.747 1.00 92.75 181 LYS A O 1
ATOM 1355 N N . ILE A 1 182 ? 49.245 12.805 -69.911 1.00 93.00 182 ILE A N 1
ATOM 1356 C CA . ILE A 1 182 ? 48.527 12.876 -71.194 1.00 93.00 182 ILE A CA 1
ATOM 1357 C C . ILE A 1 182 ? 48.605 14.297 -71.764 1.00 93.00 182 ILE A C 1
ATOM 1359 O O . ILE A 1 182 ? 48.886 14.457 -72.946 1.00 93.00 182 ILE A O 1
ATOM 1363 N N . HIS A 1 183 ? 48.439 15.324 -70.928 1.00 91.25 183 HIS A N 1
ATOM 1364 C CA . HIS A 1 183 ? 48.568 16.723 -71.335 1.00 91.25 183 HIS A CA 1
ATOM 1365 C C . HIS A 1 183 ? 49.964 17.055 -71.888 1.00 91.25 183 HIS A C 1
ATOM 1367 O O . HIS A 1 183 ? 50.073 17.701 -72.928 1.00 91.25 183 HIS A O 1
ATOM 1373 N N . PHE A 1 184 ? 51.038 16.591 -71.240 1.00 92.75 184 PHE A N 1
ATOM 1374 C CA . PHE A 1 184 ? 52.396 16.768 -71.768 1.00 92.75 184 PHE A CA 1
ATOM 1375 C C . PHE A 1 184 ? 52.632 15.968 -73.052 1.00 92.75 184 PHE A C 1
ATOM 1377 O O . PHE A 1 184 ? 53.278 16.461 -73.976 1.00 92.75 184 PHE A O 1
ATOM 1384 N N . LEU A 1 185 ? 52.085 14.753 -73.141 1.00 92.62 185 LEU A N 1
ATOM 1385 C CA . LEU A 1 185 ? 52.196 13.919 -74.334 1.00 92.62 185 LEU A CA 1
ATOM 1386 C C . LEU A 1 185 ? 51.471 14.554 -75.529 1.00 92.62 185 LEU A C 1
ATOM 1388 O O . LEU A 1 185 ? 52.015 14.580 -76.631 1.00 92.62 185 LEU A O 1
ATOM 1392 N N . SER A 1 186 ? 50.280 15.116 -75.304 1.00 93.31 186 SER A N 1
ATOM 1393 C CA . SER A 1 186 ? 49.496 15.795 -76.335 1.00 93.31 186 SER A CA 1
ATOM 1394 C C . SER A 1 186 ? 50.138 17.109 -76.773 1.00 93.31 186 SER A C 1
ATOM 1396 O O . SER A 1 186 ? 50.135 17.427 -77.958 1.00 93.31 186 SER A O 1
ATOM 1398 N N . LEU A 1 187 ? 50.761 17.844 -75.846 1.00 90.94 187 LEU A N 1
ATOM 1399 C CA . LEU A 1 187 ? 51.534 19.041 -76.162 1.00 90.94 187 LEU A CA 1
ATOM 1400 C C . LEU A 1 187 ? 52.740 18.709 -77.051 1.00 90.94 187 LEU A C 1
ATOM 1402 O O . LEU A 1 187 ? 52.938 19.359 -78.074 1.00 90.94 187 LEU A O 1
ATOM 1406 N N . ASN A 1 188 ? 53.500 17.666 -76.706 1.00 91.25 188 ASN A N 1
ATOM 1407 C CA . ASN A 1 188 ? 54.625 17.205 -77.522 1.00 91.25 188 ASN A CA 1
ATOM 1408 C C . ASN A 1 188 ? 54.162 16.745 -78.914 1.00 91.25 188 ASN A C 1
ATOM 1410 O O . ASN A 1 188 ? 54.795 17.082 -79.911 1.00 91.25 188 ASN A O 1
ATOM 1414 N N . ALA A 1 189 ? 53.034 16.031 -78.993 1.00 91.06 189 ALA A N 1
ATOM 1415 C CA . ALA A 1 189 ? 52.442 15.615 -80.262 1.00 91.06 189 ALA A CA 1
ATOM 1416 C C . ALA A 1 189 ? 51.987 16.812 -81.116 1.00 91.06 189 ALA A C 1
ATOM 1418 O O . ALA A 1 189 ? 52.228 16.821 -82.319 1.00 91.06 189 ALA A O 1
ATOM 1419 N N . ASN A 1 190 ? 51.397 17.844 -80.504 1.00 91.12 190 ASN A N 1
ATOM 1420 C CA . ASN A 1 190 ? 51.030 19.089 -81.184 1.00 91.12 190 ASN A CA 1
ATOM 1421 C C . ASN A 1 190 ? 52.257 19.822 -81.747 1.00 91.12 190 ASN A C 1
ATOM 1423 O O . ASN A 1 190 ? 52.220 20.289 -82.885 1.00 91.12 190 ASN A O 1
ATOM 1427 N N . ILE A 1 191 ? 53.349 19.899 -80.978 1.00 88.50 191 ILE A N 1
ATOM 1428 C CA . ILE A 1 191 ? 54.609 20.514 -81.423 1.00 88.50 191 ILE A CA 1
ATOM 1429 C C . ILE A 1 191 ? 55.185 19.754 -82.623 1.00 88.50 191 ILE A C 1
ATOM 1431 O O . ILE A 1 191 ? 55.540 20.371 -83.627 1.00 88.50 191 ILE A O 1
ATOM 1435 N N . GLU A 1 192 ? 55.249 18.422 -82.555 1.00 91.12 192 GLU A N 1
ATOM 1436 C CA . GLU A 1 192 ? 55.818 17.608 -83.635 1.00 91.12 192 GLU A CA 1
ATOM 1437 C C . GLU A 1 192 ? 54.926 17.617 -84.890 1.00 91.12 192 GLU A C 1
ATOM 1439 O O . GLU A 1 192 ? 55.422 17.700 -86.014 1.00 91.12 192 GLU A O 1
ATOM 1444 N N . ALA A 1 193 ? 53.601 17.639 -84.715 1.00 89.81 193 ALA A N 1
ATOM 1445 C CA . ALA A 1 193 ? 52.647 17.785 -85.809 1.00 89.81 193 ALA A CA 1
ATOM 1446 C C . ALA A 1 193 ? 52.753 19.162 -86.495 1.00 89.81 193 ALA A C 1
ATOM 1448 O O . ALA A 1 193 ? 52.710 19.235 -87.723 1.00 89.81 193 ALA A O 1
ATOM 1449 N N . ALA A 1 194 ? 52.976 20.242 -85.736 1.00 87.50 194 ALA A N 1
ATOM 1450 C CA . ALA A 1 194 ? 53.265 21.565 -86.294 1.00 87.50 194 ALA A CA 1
ATOM 1451 C C . ALA A 1 194 ? 54.610 21.594 -87.047 1.00 87.50 194 ALA A C 1
ATOM 1453 O O . ALA A 1 194 ? 54.729 22.232 -88.094 1.00 87.50 194 ALA A O 1
ATOM 1454 N N . ARG A 1 195 ? 55.613 20.857 -86.552 1.00 89.56 195 ARG A N 1
ATOM 1455 C CA . ARG A 1 195 ? 56.941 20.731 -87.173 1.00 89.56 195 ARG A CA 1
ATOM 1456 C C . ARG A 1 195 ? 56.910 19.983 -88.510 1.00 89.56 195 ARG A C 1
ATOM 1458 O O . ARG A 1 195 ? 57.698 20.299 -89.396 1.00 89.56 195 ARG A O 1
ATOM 1465 N N . ALA A 1 196 ? 55.985 19.036 -88.673 1.00 90.25 196 ALA A N 1
ATOM 1466 C CA . ALA A 1 196 ? 55.767 18.285 -89.912 1.00 90.25 196 ALA A CA 1
ATOM 1467 C C . ALA A 1 196 ? 55.022 19.076 -91.016 1.00 90.25 196 ALA A C 1
ATOM 1469 O O . ALA A 1 196 ? 54.860 18.572 -92.131 1.00 90.25 196 ALA A O 1
ATOM 1470 N N . GLY A 1 197 ? 54.572 20.308 -90.742 1.00 86.56 197 GLY A N 1
ATOM 1471 C CA . GLY A 1 197 ? 53.934 21.183 -91.732 1.00 86.56 197 GLY A CA 1
ATOM 1472 C C . GLY A 1 197 ? 52.623 20.615 -92.296 1.00 86.56 197 GLY A C 1
ATOM 1473 O O . GLY A 1 197 ? 51.772 20.129 -91.554 1.00 86.56 197 GLY A O 1
ATOM 1474 N N . GLU A 1 198 ? 52.440 20.663 -93.623 1.00 83.56 198 GLU A N 1
ATOM 1475 C CA . GLU A 1 198 ? 51.216 20.182 -94.300 1.00 83.56 198 GLU A CA 1
ATOM 1476 C C . GLU A 1 198 ? 50.931 18.689 -94.034 1.00 83.56 198 GLU A C 1
ATOM 1478 O O . GLU A 1 198 ? 49.769 18.307 -93.892 1.00 83.56 198 GLU A O 1
ATOM 1483 N N . ALA A 1 199 ? 51.970 17.855 -93.890 1.00 84.00 199 ALA A N 1
ATOM 1484 C CA . ALA A 1 199 ? 51.827 16.422 -93.606 1.00 84.00 199 ALA A CA 1
ATOM 1485 C C . ALA A 1 199 ? 51.323 16.134 -92.176 1.00 84.00 199 ALA A C 1
ATOM 1487 O O . ALA A 1 199 ? 50.806 15.050 -91.909 1.00 84.00 199 ALA A O 1
ATOM 1488 N N . GLY A 1 200 ? 51.452 17.099 -91.257 1.00 87.12 200 GLY A N 1
ATOM 1489 C CA . GLY A 1 200 ? 51.073 16.973 -89.849 1.00 87.12 200 GLY A CA 1
ATOM 1490 C C . GLY A 1 200 ? 49.657 17.446 -89.508 1.00 87.12 200 GLY A C 1
ATOM 1491 O O . GLY A 1 200 ? 49.211 17.230 -88.383 1.00 87.12 200 GLY A O 1
ATOM 1492 N N . ARG A 1 201 ? 48.913 18.054 -90.447 1.00 83.19 201 ARG A N 1
ATOM 1493 C CA . ARG A 1 201 ? 47.596 18.670 -90.170 1.00 83.19 201 ARG A CA 1
ATOM 1494 C C . ARG A 1 201 ? 46.593 17.734 -89.489 1.00 83.19 201 ARG A C 1
ATOM 1496 O O . ARG A 1 201 ? 45.910 18.157 -88.563 1.00 83.19 201 ARG A O 1
ATOM 1503 N N . GLY A 1 202 ? 46.517 16.471 -89.913 1.00 86.69 202 GLY A N 1
ATOM 1504 C CA . GLY A 1 202 ? 45.632 15.481 -89.284 1.00 86.69 202 GLY A CA 1
ATOM 1505 C C . GLY A 1 202 ? 46.046 15.126 -87.850 1.00 86.69 202 GLY A C 1
ATOM 1506 O O . GLY A 1 202 ? 45.189 14.925 -86.993 1.00 86.69 202 GLY A O 1
ATOM 1507 N N . PHE A 1 203 ? 47.351 15.118 -87.565 1.00 88.44 203 PHE A N 1
ATOM 1508 C CA . PHE A 1 203 ? 47.886 14.841 -86.230 1.00 88.44 203 PHE A CA 1
ATOM 1509 C C . PHE A 1 203 ? 47.693 16.009 -85.260 1.00 88.44 203 PHE A C 1
ATOM 1511 O O . PHE A 1 203 ? 47.473 15.756 -84.079 1.00 88.44 203 PHE A O 1
ATOM 1518 N N . VAL A 1 204 ? 47.698 17.260 -85.743 1.00 89.38 204 VAL A N 1
ATOM 1519 C CA . VAL A 1 204 ? 47.368 18.441 -84.920 1.00 89.38 204 VAL A CA 1
ATOM 1520 C C . VAL A 1 204 ? 45.953 18.322 -84.350 1.00 89.38 204 VAL A C 1
ATOM 1522 O O . VAL A 1 204 ? 45.760 18.495 -83.153 1.00 89.38 204 VAL A O 1
ATOM 1525 N N . VAL A 1 205 ? 44.968 17.950 -85.176 1.00 89.88 205 VAL A N 1
ATOM 1526 C CA . VAL A 1 205 ? 43.571 17.801 -84.723 1.00 89.88 205 VAL A CA 1
ATOM 1527 C C . VAL A 1 205 ? 43.452 16.724 -83.642 1.00 89.88 205 VAL A C 1
ATOM 1529 O O . VAL A 1 205 ? 42.802 16.937 -82.622 1.00 89.88 205 VAL A O 1
ATOM 1532 N N . VAL A 1 206 ? 44.121 15.580 -83.826 1.00 92.19 206 VAL A N 1
ATOM 1533 C CA . VAL A 1 206 ? 44.123 14.494 -82.832 1.00 92.19 206 VAL A CA 1
ATOM 1534 C C . VAL A 1 206 ? 44.815 14.925 -81.537 1.00 92.19 206 VAL A C 1
ATOM 1536 O O . VAL A 1 206 ? 44.306 14.658 -80.452 1.00 92.19 206 VAL A O 1
ATOM 1539 N N . ALA A 1 207 ? 45.959 15.603 -81.619 1.00 92.31 207 ALA A N 1
ATOM 1540 C CA . ALA A 1 207 ? 46.697 16.056 -80.446 1.00 92.31 207 ALA A CA 1
ATOM 1541 C C . ALA A 1 207 ? 45.951 17.159 -79.669 1.00 92.31 207 ALA A C 1
ATOM 1543 O O . ALA A 1 207 ? 45.977 17.161 -78.435 1.00 92.31 207 ALA A O 1
ATOM 1544 N N . GLU A 1 208 ? 45.221 18.045 -80.351 1.00 91.00 208 GLU A N 1
ATOM 1545 C CA . GLU A 1 208 ? 44.312 19.005 -79.718 1.00 91.00 208 GLU A CA 1
ATOM 1546 C C . GLU A 1 208 ? 43.126 18.311 -79.025 1.00 91.00 208 GLU A C 1
ATOM 1548 O O . GLU A 1 208 ? 42.777 18.673 -77.901 1.00 91.00 208 GLU A O 1
ATOM 1553 N N . GLU A 1 209 ? 42.552 17.266 -79.625 1.00 94.19 209 GLU A N 1
ATOM 1554 C CA . GLU A 1 209 ? 41.463 16.499 -79.007 1.00 94.19 209 GLU A CA 1
ATOM 1555 C C . GLU A 1 209 ? 41.936 15.726 -77.763 1.00 94.19 209 GLU A C 1
ATOM 1557 O O . GLU A 1 209 ? 41.292 15.760 -76.714 1.00 94.19 209 GLU A O 1
ATOM 1562 N N . VAL A 1 210 ? 43.124 15.110 -77.818 1.00 94.25 210 VAL A N 1
ATOM 1563 C CA . VAL A 1 210 ? 43.750 14.457 -76.652 1.00 94.25 210 VAL A CA 1
ATOM 1564 C C . VAL A 1 210 ? 44.077 15.479 -75.556 1.00 94.25 210 VAL A C 1
ATOM 1566 O O . VAL A 1 210 ? 43.933 15.183 -74.369 1.00 94.25 210 VAL A O 1
ATOM 1569 N N . HIS A 1 211 ? 44.476 16.700 -75.926 1.00 91.69 211 HIS A N 1
ATOM 1570 C CA . HIS A 1 211 ? 44.692 17.788 -74.972 1.00 91.69 211 HIS A CA 1
ATOM 1571 C C . HIS A 1 211 ? 43.403 18.189 -74.249 1.00 91.69 211 HIS A C 1
ATOM 1573 O O . HIS A 1 211 ? 43.398 18.283 -73.018 1.00 91.69 211 HIS A O 1
ATOM 1579 N N . LYS A 1 212 ? 42.313 18.385 -75.000 1.00 93.38 212 LYS A N 1
ATOM 1580 C CA . LYS A 1 212 ? 40.985 18.684 -74.447 1.00 93.38 212 LYS A CA 1
ATOM 1581 C C . LYS A 1 212 ? 40.502 17.558 -73.537 1.00 93.38 212 LYS A C 1
ATOM 1583 O O . LYS A 1 212 ? 40.012 17.833 -72.445 1.00 93.38 212 LYS A O 1
ATOM 1588 N N . LEU A 1 213 ? 40.719 16.297 -73.918 1.00 93.06 213 LEU A N 1
ATOM 1589 C CA . LEU A 1 213 ? 40.374 15.139 -73.090 1.00 93.06 213 LEU A CA 1
ATOM 1590 C C . LEU A 1 213 ? 41.178 15.098 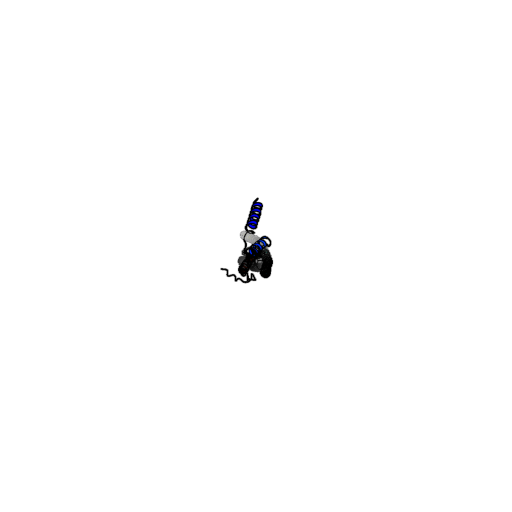-71.779 1.00 93.06 213 LEU A C 1
ATOM 1592 O O . LEU A 1 213 ? 40.622 14.789 -70.724 1.00 93.06 213 LEU A O 1
ATOM 1596 N N . ALA A 1 214 ? 42.467 15.450 -71.813 1.00 92.44 214 ALA A N 1
ATOM 1597 C CA . ALA A 1 214 ? 43.305 15.537 -70.616 1.00 92.44 214 ALA A CA 1
ATOM 1598 C C . ALA A 1 214 ? 42.842 16.646 -69.656 1.00 92.44 214 ALA A C 1
ATOM 1600 O O . ALA A 1 214 ? 42.778 16.423 -68.447 1.00 92.44 214 ALA A O 1
ATOM 1601 N N . GLN A 1 215 ? 42.482 17.820 -70.189 1.00 92.31 215 GLN A N 1
ATOM 1602 C CA . GLN A 1 215 ? 41.894 18.914 -69.408 1.00 92.31 215 GLN A CA 1
ATOM 1603 C C . GLN A 1 215 ? 40.550 18.500 -68.803 1.00 92.31 215 GLN A C 1
ATOM 1605 O O . GLN A 1 215 ? 40.368 18.600 -67.595 1.00 92.31 215 GLN A O 1
ATOM 1610 N N . TYR A 1 216 ? 39.656 17.925 -69.610 1.00 93.31 216 TYR A N 1
ATOM 1611 C CA . TYR A 1 216 ? 38.363 17.433 -69.140 1.00 93.31 216 TYR A CA 1
ATOM 1612 C C . TYR A 1 216 ? 38.507 16.381 -68.028 1.00 93.31 216 TYR A C 1
ATOM 1614 O O . TYR A 1 216 ? 37.777 16.418 -67.039 1.00 93.31 216 TYR A O 1
ATOM 1622 N N . THR A 1 217 ? 39.475 15.467 -68.157 1.00 92.06 217 THR A N 1
ATOM 1623 C CA . THR A 1 217 ? 39.772 14.442 -67.142 1.00 92.06 217 THR A CA 1
ATOM 1624 C C . THR A 1 217 ? 40.242 15.065 -65.829 1.00 92.06 217 THR A C 1
ATOM 1626 O O . THR A 1 217 ? 39.810 14.629 -64.759 1.00 92.06 217 THR A O 1
ATOM 1629 N N . ARG A 1 218 ? 41.086 16.103 -65.891 1.00 91.06 218 ARG A N 1
ATOM 1630 C CA . ARG A 1 218 ? 41.505 16.860 -64.704 1.00 91.06 218 ARG A CA 1
ATOM 1631 C C . ARG A 1 218 ? 40.312 17.547 -64.043 1.00 91.06 218 ARG A C 1
ATOM 1633 O O . ARG A 1 218 ? 40.067 17.309 -62.863 1.00 91.06 218 ARG A O 1
ATOM 1640 N N . ASP A 1 219 ? 39.528 18.304 -64.806 1.00 92.38 219 ASP A N 1
ATOM 1641 C CA . ASP A 1 219 ? 38.369 19.037 -64.286 1.00 92.38 219 ASP A CA 1
ATOM 1642 C C . ASP A 1 219 ? 37.328 18.088 -63.673 1.00 92.38 219 ASP A C 1
ATOM 1644 O O . ASP A 1 219 ? 36.710 18.383 -62.649 1.00 92.38 219 ASP A O 1
ATOM 1648 N N . PHE A 1 220 ? 37.111 16.924 -64.292 1.00 91.62 220 PHE A N 1
ATOM 1649 C CA . PHE A 1 220 ? 36.231 15.889 -63.755 1.00 91.62 220 PHE A CA 1
ATOM 1650 C C . PHE A 1 220 ? 36.786 15.282 -62.461 1.00 91.62 220 PHE A C 1
ATOM 1652 O O . PHE A 1 220 ? 36.038 15.134 -61.494 1.00 91.62 220 PHE A O 1
ATOM 1659 N N . SER A 1 221 ? 38.091 15.004 -62.404 1.00 91.62 221 SER A N 1
ATOM 1660 C CA . SER A 1 221 ? 38.749 14.484 -61.198 1.00 91.62 221 SER A CA 1
ATOM 1661 C C . SER A 1 221 ? 38.681 15.479 -60.036 1.00 91.62 221 SER A C 1
ATOM 1663 O O . SER A 1 221 ? 38.428 15.077 -58.900 1.00 91.62 221 SER A O 1
ATOM 1665 N N . GLU A 1 222 ? 38.822 16.782 -60.301 1.00 91.25 222 GLU A N 1
ATOM 1666 C CA . GLU A 1 222 ? 38.636 17.833 -59.293 1.00 91.25 222 GLU A CA 1
ATOM 1667 C C . GLU A 1 222 ? 37.199 17.879 -58.759 1.00 91.25 222 GLU A C 1
ATOM 1669 O O . GLU A 1 222 ? 36.997 17.978 -57.545 1.00 91.25 222 GLU A O 1
ATOM 1674 N N . ARG A 1 223 ? 36.190 17.738 -59.633 1.00 93.88 223 ARG A N 1
ATOM 1675 C CA . ARG A 1 223 ? 34.784 17.645 -59.204 1.00 93.88 223 ARG A CA 1
ATOM 1676 C C . ARG A 1 223 ? 34.542 16.436 -58.301 1.00 93.88 223 ARG A C 1
ATOM 1678 O O . ARG A 1 223 ? 33.889 16.587 -57.267 1.00 93.88 223 ARG A O 1
ATOM 1685 N N . ILE A 1 224 ? 35.092 15.266 -58.641 1.00 93.12 224 ILE A N 1
ATOM 1686 C CA . ILE A 1 224 ? 34.981 14.073 -57.786 1.00 93.12 224 ILE A CA 1
ATOM 1687 C C . ILE A 1 224 ? 35.697 14.309 -56.453 1.00 93.12 224 ILE A C 1
ATOM 1689 O O . ILE A 1 224 ? 35.130 14.014 -55.404 1.00 93.12 224 ILE A O 1
ATOM 1693 N N . ARG A 1 225 ? 36.903 14.893 -56.459 1.00 92.44 225 ARG A N 1
ATOM 1694 C CA . ARG A 1 225 ? 37.647 15.199 -55.227 1.00 92.44 225 ARG A CA 1
ATOM 1695 C C . ARG A 1 225 ? 36.850 16.120 -54.301 1.00 92.44 225 ARG A C 1
ATOM 1697 O O . ARG A 1 225 ? 36.809 15.871 -53.099 1.00 92.44 225 ARG A O 1
ATOM 1704 N N . LYS A 1 226 ? 36.179 17.142 -54.846 1.00 93.75 226 LYS A N 1
ATOM 1705 C CA . LYS A 1 226 ? 35.285 18.012 -54.068 1.00 93.75 226 LYS A CA 1
ATOM 1706 C C . LYS A 1 226 ? 34.129 17.219 -53.448 1.00 93.75 226 LYS A C 1
ATOM 1708 O O . LYS A 1 226 ? 33.916 17.322 -52.244 1.00 93.75 226 LYS A O 1
ATOM 1713 N N . SER A 1 227 ? 33.441 16.396 -54.240 1.00 94.00 227 SER A N 1
ATOM 1714 C CA . SER A 1 227 ? 32.333 15.561 -53.754 1.00 94.00 227 SER A CA 1
ATOM 1715 C C . SER A 1 227 ? 32.786 14.570 -52.671 1.00 94.00 227 SER A C 1
ATOM 1717 O O . SER A 1 227 ? 32.136 14.445 -51.639 1.00 94.00 227 SER A O 1
ATOM 1719 N N . MET A 1 228 ? 33.954 13.942 -52.828 1.00 93.56 228 MET A N 1
ATOM 1720 C CA . MET A 1 228 ? 34.536 13.069 -51.800 1.00 93.56 228 MET A CA 1
ATOM 1721 C C . MET A 1 228 ? 34.911 13.834 -50.524 1.00 93.56 228 MET A C 1
ATOM 1723 O O . MET A 1 228 ? 34.783 13.298 -49.424 1.00 93.56 228 MET A O 1
ATOM 1727 N N . GLY A 1 229 ? 35.342 15.093 -50.644 1.00 93.69 229 GLY A N 1
ATOM 1728 C CA . GLY A 1 229 ? 35.548 15.981 -49.499 1.00 93.69 229 GLY A CA 1
ATOM 1729 C C . GLY A 1 229 ? 34.254 16.246 -48.723 1.00 93.69 229 GLY A C 1
ATOM 1730 O O . GLY A 1 229 ? 34.249 16.186 -47.495 1.00 93.69 229 GLY A O 1
ATOM 1731 N N . GLU A 1 230 ? 33.144 16.469 -49.427 1.00 94.88 230 GLU A N 1
ATOM 1732 C CA . GLU A 1 230 ? 31.816 16.627 -48.819 1.00 94.88 230 GLU A CA 1
ATOM 1733 C C . GLU A 1 230 ? 31.365 15.339 -48.107 1.00 94.88 230 GLU A C 1
ATOM 1735 O O . GLU A 1 230 ? 30.917 15.399 -46.960 1.00 94.88 230 GLU A O 1
ATOM 1740 N N . VAL A 1 231 ? 31.574 14.168 -48.724 1.00 94.81 231 VAL A N 1
ATOM 1741 C CA . VAL A 1 231 ? 31.295 12.861 -48.099 1.00 94.81 231 VAL A CA 1
ATOM 1742 C C . VAL A 1 231 ? 32.132 12.664 -46.832 1.00 94.81 231 VAL A C 1
ATOM 1744 O O . VAL A 1 231 ? 31.591 12.278 -45.797 1.00 94.81 231 VAL A O 1
ATOM 1747 N N . ARG A 1 232 ? 33.432 12.984 -46.864 1.00 93.06 232 ARG A N 1
ATOM 1748 C CA . ARG A 1 232 ? 34.311 12.901 -45.685 1.00 93.06 232 ARG A CA 1
ATOM 1749 C C . ARG A 1 232 ? 33.819 13.782 -44.534 1.00 93.06 232 ARG A C 1
ATOM 1751 O O . ARG A 1 232 ? 33.802 13.337 -43.389 1.00 93.06 232 ARG A O 1
ATOM 1758 N N . ASN A 1 233 ? 33.405 15.013 -44.829 1.00 94.38 233 ASN A N 1
ATOM 1759 C CA . ASN A 1 233 ? 32.864 15.928 -43.820 1.00 94.38 233 ASN A CA 1
ATOM 1760 C C . ASN A 1 233 ? 31.548 15.404 -43.225 1.00 94.38 233 ASN A C 1
ATOM 1762 O O . ASN A 1 233 ? 31.312 15.543 -42.023 1.00 94.38 233 ASN A O 1
ATOM 1766 N N . SER A 1 234 ? 30.706 14.774 -44.048 1.00 94.25 234 SER A N 1
ATOM 1767 C CA . SER A 1 234 ? 29.474 14.130 -43.592 1.00 94.25 234 SER A CA 1
ATOM 1768 C C . SER A 1 234 ? 29.764 12.940 -42.671 1.00 94.25 234 SER A C 1
ATOM 1770 O O . SER A 1 234 ? 29.173 12.867 -41.597 1.00 94.25 234 SER A O 1
ATOM 1772 N N . ILE A 1 235 ? 30.727 12.075 -43.022 1.00 93.88 235 ILE A N 1
ATOM 1773 C CA . ILE A 1 235 ? 31.166 10.952 -42.173 1.00 93.88 235 ILE A CA 1
ATOM 1774 C C . ILE A 1 235 ? 31.678 11.453 -40.822 1.00 93.88 235 ILE A C 1
ATOM 1776 O O . ILE A 1 235 ? 31.198 10.999 -39.791 1.00 93.88 235 ILE A O 1
ATOM 1780 N N . SER A 1 236 ? 32.570 12.448 -40.808 1.00 91.38 236 SER A N 1
ATOM 1781 C CA . SER A 1 236 ? 33.097 13.008 -39.554 1.00 91.38 236 SER A CA 1
ATOM 1782 C C . SER A 1 236 ? 31.994 13.608 -38.672 1.00 91.38 236 SER A C 1
ATOM 1784 O O . SER A 1 236 ? 32.020 13.486 -37.448 1.00 91.38 236 SER A O 1
ATOM 1786 N N . SER A 1 237 ? 30.984 14.229 -39.288 1.00 93.12 237 SER A N 1
ATOM 1787 C CA . SER A 1 237 ? 29.826 14.760 -38.563 1.00 93.12 237 SER A CA 1
ATOM 1788 C C . SER A 1 237 ? 28.971 13.637 -37.960 1.00 93.12 237 SER A C 1
ATOM 1790 O O . SER A 1 237 ? 28.505 13.767 -36.829 1.00 93.12 237 SER A O 1
ATOM 1792 N N . MET A 1 238 ? 28.798 12.523 -38.683 1.00 90.75 238 MET A N 1
ATOM 1793 C CA . MET A 1 238 ? 28.097 11.331 -38.194 1.00 90.75 238 MET A CA 1
ATOM 1794 C C . MET A 1 238 ? 28.859 10.628 -37.062 1.00 90.75 238 MET A C 1
ATOM 1796 O O . MET A 1 238 ? 28.230 10.225 -36.088 1.00 90.75 238 MET A O 1
ATOM 1800 N N . GLU A 1 239 ? 30.191 10.544 -37.131 1.00 89.06 239 GLU A N 1
ATOM 1801 C CA . GLU A 1 239 ? 31.033 10.007 -36.048 1.00 89.06 239 GLU A CA 1
ATOM 1802 C C . GLU A 1 239 ? 30.878 10.819 -34.754 1.00 89.06 239 GLU A C 1
ATOM 1804 O O . GLU A 1 239 ? 30.659 10.250 -33.684 1.00 89.06 239 GLU A O 1
ATOM 1809 N N . ASN A 1 240 ? 30.915 12.152 -34.850 1.00 89.38 240 ASN A N 1
ATOM 1810 C CA . ASN A 1 240 ? 30.712 13.028 -33.694 1.00 89.38 240 ASN A CA 1
ATOM 1811 C C . ASN A 1 240 ? 29.314 12.848 -33.080 1.00 89.38 240 ASN A C 1
ATOM 1813 O O . ASN A 1 240 ? 29.187 12.721 -31.861 1.00 89.38 240 ASN A O 1
ATOM 1817 N N . ALA A 1 241 ? 28.272 12.791 -33.916 1.00 88.44 241 ALA A N 1
ATOM 1818 C CA . ALA A 1 241 ? 26.900 12.578 -33.459 1.00 88.44 241 ALA A CA 1
ATOM 1819 C C . ALA A 1 241 ? 26.716 11.201 -32.791 1.00 88.44 241 ALA A C 1
ATOM 1821 O O . ALA A 1 241 ? 26.062 11.104 -31.752 1.00 88.44 241 ALA A O 1
ATOM 1822 N N . ALA A 1 242 ? 27.322 10.145 -33.344 1.00 86.81 242 ALA A N 1
ATOM 1823 C CA . ALA A 1 242 ? 27.291 8.804 -32.763 1.00 86.81 242 ALA A CA 1
ATOM 1824 C C . ALA A 1 242 ? 28.021 8.743 -31.407 1.00 86.81 242 ALA A C 1
ATOM 1826 O O . ALA A 1 242 ? 27.515 8.138 -30.459 1.00 86.81 242 ALA A O 1
ATOM 1827 N N . GLY A 1 243 ? 29.164 9.425 -31.276 1.00 84.81 243 GLY A N 1
ATOM 1828 C CA . GLY A 1 243 ? 29.890 9.539 -30.008 1.00 84.81 243 GLY A CA 1
ATOM 1829 C C . GLY A 1 243 ? 29.104 10.294 -28.926 1.00 84.81 243 GLY A C 1
ATOM 1830 O O . GLY A 1 243 ? 29.032 9.849 -27.774 1.00 84.81 243 GLY A O 1
ATOM 1831 N N . GLU A 1 244 ? 28.454 11.405 -29.287 1.00 86.56 244 GLU A N 1
ATOM 1832 C CA . GLU A 1 244 ? 27.581 12.151 -28.369 1.00 86.56 244 GLU A CA 1
ATOM 1833 C C . GLU A 1 244 ? 26.379 11.300 -27.928 1.00 86.56 244 GLU A C 1
ATOM 1835 O O . GLU A 1 244 ? 26.060 11.252 -26.738 1.00 86.56 244 GLU A O 1
ATOM 1840 N N . LEU A 1 245 ? 25.760 10.566 -28.859 1.00 83.94 245 LEU A N 1
ATOM 1841 C CA . LEU A 1 245 ? 24.658 9.653 -28.559 1.00 83.94 245 LEU A CA 1
ATOM 1842 C C . LEU A 1 245 ? 25.087 8.554 -27.577 1.00 83.94 245 LEU A C 1
ATOM 1844 O O . LEU A 1 245 ? 24.431 8.362 -26.555 1.00 83.94 245 LEU A O 1
ATOM 1848 N N . SER A 1 246 ? 26.214 7.884 -27.835 1.00 82.00 246 SER A N 1
ATOM 1849 C CA . SER A 1 246 ? 26.713 6.800 -26.981 1.00 82.00 246 SER A CA 1
ATOM 1850 C C . SER A 1 246 ? 27.030 7.274 -25.558 1.00 82.00 246 SER A C 1
ATOM 1852 O O . SER A 1 246 ? 26.718 6.578 -24.590 1.00 82.00 246 SER A O 1
ATOM 1854 N N . SER A 1 247 ? 27.637 8.457 -25.410 1.00 80.75 247 SER A N 1
ATOM 1855 C CA . SER A 1 247 ? 27.978 9.008 -24.090 1.00 80.75 247 SER A CA 1
ATOM 1856 C C . SER A 1 247 ? 26.741 9.419 -23.286 1.00 80.75 247 SER A C 1
ATOM 1858 O O . SER A 1 247 ? 26.643 9.088 -22.104 1.00 80.75 247 SER A O 1
ATOM 1860 N N . ARG A 1 248 ? 25.758 10.073 -23.923 1.00 80.56 248 ARG A N 1
ATOM 1861 C CA . ARG A 1 248 ? 24.480 10.411 -23.278 1.00 80.56 248 ARG A CA 1
ATOM 1862 C C . ARG A 1 248 ? 23.697 9.171 -22.876 1.00 80.56 248 ARG A C 1
ATOM 1864 O O . ARG A 1 248 ? 23.180 9.107 -21.765 1.00 80.56 248 ARG A O 1
ATOM 1871 N N . GLN A 1 249 ? 23.625 8.184 -23.761 1.00 77.75 249 GLN A N 1
ATOM 1872 C CA . GLN A 1 249 ? 22.805 7.003 -23.543 1.00 77.75 249 GLN A CA 1
ATOM 1873 C C . GLN A 1 249 ? 23.297 6.164 -22.358 1.00 77.75 249 GLN A C 1
ATOM 1875 O O . GLN A 1 249 ? 22.469 5.683 -21.589 1.00 77.75 249 GLN A O 1
ATOM 1880 N N . GLY A 1 250 ? 24.613 6.041 -22.153 1.00 74.06 250 GLY A N 1
ATOM 1881 C CA . GLY A 1 250 ? 25.160 5.334 -20.989 1.00 74.06 250 GLY A CA 1
ATOM 1882 C C . GLY A 1 250 ? 24.750 5.969 -19.655 1.00 74.06 250 GLY A C 1
ATOM 1883 O O . GLY A 1 250 ? 24.328 5.269 -18.738 1.00 74.06 250 GLY A O 1
ATOM 1884 N N . VAL A 1 251 ? 24.806 7.303 -19.563 1.00 78.50 251 VAL A N 1
ATOM 1885 C CA . VAL A 1 251 ? 24.438 8.044 -18.345 1.00 78.50 251 VAL A CA 1
ATOM 1886 C C . VAL A 1 251 ? 22.934 7.977 -18.075 1.00 78.50 251 VAL A C 1
ATOM 1888 O O . VAL A 1 251 ? 22.524 7.738 -16.941 1.00 78.50 251 VAL A O 1
ATOM 1891 N N . GLU A 1 252 ? 22.105 8.176 -19.100 1.00 76.88 252 GLU A N 1
ATOM 1892 C CA . GLU A 1 252 ? 20.647 8.159 -18.935 1.00 76.88 252 GLU A CA 1
ATOM 1893 C C . GLU A 1 252 ? 20.112 6.749 -18.649 1.00 76.88 252 GLU A C 1
ATOM 1895 O O . GLU A 1 252 ? 19.208 6.601 -17.831 1.00 76.88 252 GLU A O 1
ATOM 1900 N N . THR A 1 253 ? 20.718 5.706 -19.227 1.00 76.31 253 THR A N 1
ATOM 1901 C CA . THR A 1 253 ? 20.359 4.307 -18.928 1.00 76.31 253 THR A CA 1
ATOM 1902 C C . THR A 1 253 ? 20.598 3.978 -17.458 1.00 76.31 253 THR A C 1
ATOM 1904 O O . THR A 1 253 ? 19.723 3.410 -16.809 1.00 76.31 253 THR A O 1
ATOM 1907 N N . GLU A 1 254 ? 21.746 4.377 -16.899 1.00 78.38 254 GLU A N 1
ATOM 1908 C CA . GLU A 1 254 ? 22.044 4.105 -15.489 1.00 78.38 254 GLU A CA 1
ATOM 1909 C C . GLU A 1 254 ? 21.127 4.895 -14.545 1.00 78.38 254 GLU A C 1
ATOM 1911 O O . GLU A 1 254 ? 20.666 4.353 -13.542 1.00 78.38 254 GLU A O 1
ATOM 1916 N N . LYS A 1 255 ? 20.784 6.147 -14.884 1.00 80.75 255 LYS A N 1
ATOM 1917 C CA . LYS A 1 255 ? 19.803 6.932 -14.114 1.00 80.75 255 LYS A CA 1
ATOM 1918 C C . LYS A 1 255 ? 18.422 6.291 -14.119 1.00 80.75 255 LYS A C 1
ATOM 1920 O O . LYS A 1 255 ? 17.805 6.191 -13.062 1.00 80.75 255 LYS A O 1
ATOM 1925 N N . VAL A 1 256 ? 17.943 5.862 -15.289 1.00 77.62 256 VAL A N 1
ATOM 1926 C CA . VAL A 1 256 ? 16.655 5.172 -15.410 1.00 77.62 256 VAL A CA 1
ATOM 1927 C C . VAL A 1 256 ? 16.689 3.890 -14.588 1.00 77.62 256 VAL A C 1
ATOM 1929 O O . VAL A 1 256 ? 15.801 3.693 -13.769 1.00 77.62 256 VAL A O 1
ATOM 1932 N N . ARG A 1 257 ? 17.742 3.074 -14.712 1.00 76.75 257 ARG A N 1
ATOM 1933 C CA . ARG A 1 257 ? 17.908 1.844 -13.924 1.00 76.75 257 ARG A CA 1
ATOM 1934 C C . ARG A 1 257 ? 17.865 2.111 -12.417 1.00 76.75 257 ARG A C 1
ATOM 1936 O O . ARG A 1 257 ? 17.167 1.412 -11.692 1.00 76.75 257 ARG A O 1
ATOM 1943 N N . HIS A 1 258 ? 18.575 3.133 -11.948 1.00 82.88 258 HIS A N 1
ATOM 1944 C CA . HIS A 1 258 ? 18.598 3.476 -10.531 1.00 82.88 258 HIS A CA 1
ATOM 1945 C C . HIS A 1 258 ? 17.237 3.967 -10.024 1.00 82.88 258 HIS A C 1
ATOM 1947 O O . HIS A 1 258 ? 16.760 3.497 -8.995 1.00 82.88 258 HIS A O 1
ATOM 1953 N N . HIS A 1 259 ? 16.583 4.858 -10.772 1.00 77.12 259 HIS A N 1
ATOM 1954 C CA . HIS A 1 259 ? 15.259 5.366 -10.414 1.00 77.12 259 HIS A CA 1
ATOM 1955 C C . HIS A 1 259 ? 14.211 4.246 -10.376 1.00 77.12 259 HIS A C 1
ATOM 1957 O O . HIS A 1 259 ? 13.352 4.202 -9.500 1.00 77.12 259 HIS A O 1
ATOM 1963 N N . VAL A 1 260 ? 14.320 3.291 -11.296 1.00 76.69 260 VAL A N 1
ATOM 1964 C CA . VAL A 1 260 ? 13.515 2.070 -11.313 1.00 76.69 260 VAL A CA 1
ATOM 1965 C C . VAL A 1 260 ? 13.718 1.247 -10.045 1.00 76.69 260 VAL A C 1
ATOM 1967 O O . VAL A 1 260 ? 12.736 0.903 -9.388 1.00 76.69 260 VAL A O 1
ATOM 1970 N N . ASP A 1 261 ? 14.967 0.967 -9.674 1.00 80.62 261 ASP A N 1
ATOM 1971 C CA . ASP A 1 261 ? 15.271 0.202 -8.463 1.00 80.62 261 ASP A CA 1
ATOM 1972 C C . ASP A 1 261 ? 14.673 0.885 -7.216 1.00 80.62 261 ASP A C 1
ATOM 1974 O O . ASP A 1 261 ? 14.067 0.217 -6.376 1.00 80.62 261 ASP A O 1
ATOM 1978 N N . GLU A 1 262 ? 14.766 2.217 -7.121 1.00 84.56 262 GLU A N 1
ATOM 1979 C CA . GLU A 1 262 ? 14.154 2.997 -6.035 1.00 84.56 262 GLU A CA 1
ATOM 1980 C C . GLU A 1 262 ? 12.623 2.899 -6.031 1.00 84.56 262 GLU A C 1
ATOM 1982 O O . GLU A 1 262 ? 12.032 2.549 -5.008 1.00 84.56 262 GLU A O 1
ATOM 1987 N N . THR A 1 263 ? 11.969 3.140 -7.172 1.00 77.56 263 THR A N 1
ATOM 1988 C CA . THR A 1 263 ? 10.498 3.079 -7.267 1.00 77.56 263 THR A CA 1
ATOM 1989 C C . THR A 1 263 ? 9.946 1.694 -6.928 1.00 77.56 263 THR A C 1
ATOM 1991 O O . THR A 1 263 ? 8.934 1.594 -6.234 1.00 77.56 263 THR A O 1
ATOM 1994 N N . LEU A 1 264 ? 10.620 0.613 -7.338 1.00 80.69 264 LEU A N 1
ATOM 1995 C CA . LEU A 1 264 ? 10.234 -0.754 -6.976 1.00 80.69 264 LEU A CA 1
ATOM 1996 C C . LEU A 1 264 ? 10.390 -1.016 -5.473 1.00 80.69 264 LEU A C 1
ATOM 1998 O O . LEU A 1 264 ? 9.550 -1.691 -4.874 1.00 80.69 264 LEU A O 1
ATOM 2002 N N . VAL A 1 265 ? 11.445 -0.489 -4.845 1.00 86.12 265 VAL A N 1
ATOM 2003 C CA . VAL A 1 265 ? 11.631 -0.576 -3.389 1.00 86.12 265 VAL A CA 1
ATOM 2004 C C . VAL A 1 265 ? 10.527 0.184 -2.653 1.00 86.12 265 VAL A C 1
ATOM 2006 O O . VAL A 1 265 ? 9.973 -0.339 -1.684 1.00 86.12 265 VAL A O 1
ATOM 2009 N N . ASP A 1 266 ? 10.173 1.380 -3.111 1.00 82.31 266 ASP A N 1
ATOM 2010 C CA . ASP A 1 266 ? 9.131 2.192 -2.483 1.00 82.31 266 ASP A CA 1
ATOM 2011 C C . ASP A 1 266 ? 7.734 1.584 -2.661 1.00 82.31 266 ASP A C 1
ATOM 2013 O O . ASP A 1 266 ? 6.967 1.536 -1.698 1.00 82.31 266 ASP A O 1
ATOM 2017 N N . LEU A 1 267 ? 7.429 1.014 -3.832 1.00 79.25 267 LEU A N 1
ATOM 2018 C CA . LEU A 1 267 ? 6.191 0.260 -4.052 1.00 79.25 267 LEU A CA 1
ATOM 2019 C C . LEU A 1 267 ? 6.085 -0.960 -3.130 1.00 79.25 267 LEU A C 1
ATOM 2021 O O . LEU A 1 267 ? 5.019 -1.213 -2.569 1.00 79.25 267 LEU A O 1
ATOM 2025 N N . ARG A 1 268 ? 7.185 -1.696 -2.918 1.00 82.50 268 ARG A N 1
ATOM 2026 C CA . ARG A 1 268 ? 7.209 -2.821 -1.966 1.00 82.50 268 ARG A CA 1
ATOM 2027 C C . ARG A 1 268 ? 6.925 -2.366 -0.538 1.00 82.50 268 ARG A C 1
ATOM 2029 O O . ARG A 1 268 ? 6.102 -2.984 0.131 1.00 82.50 268 ARG A O 1
ATOM 2036 N N . LYS A 1 269 ? 7.556 -1.277 -0.083 1.00 84.06 269 LYS A N 1
ATOM 2037 C CA . LYS A 1 269 ? 7.299 -0.705 1.252 1.00 84.06 269 LYS A CA 1
ATOM 2038 C C . LYS A 1 269 ? 5.849 -0.257 1.405 1.00 84.06 269 LYS A C 1
ATOM 2040 O O . LYS A 1 269 ? 5.256 -0.475 2.457 1.00 84.06 269 LYS A O 1
ATOM 2045 N N . LEU A 1 270 ? 5.283 0.359 0.367 1.00 81.69 270 LEU A N 1
ATOM 2046 C CA . LEU A 1 270 ? 3.888 0.784 0.358 1.00 81.69 270 LEU A CA 1
ATOM 2047 C C . LEU A 1 270 ? 2.950 -0.422 0.493 1.00 81.69 270 LEU A C 1
ATOM 2049 O O . LEU A 1 270 ? 2.067 -0.403 1.349 1.00 81.69 270 LEU A O 1
ATOM 2053 N N . ASN A 1 271 ? 3.179 -1.488 -0.280 1.00 80.62 271 ASN A N 1
ATOM 2054 C CA . ASN A 1 271 ? 2.369 -2.706 -0.205 1.00 80.62 271 ASN A CA 1
ATOM 2055 C C . ASN A 1 271 ? 2.490 -3.408 1.165 1.00 80.62 271 ASN A C 1
ATOM 2057 O O . ASN A 1 271 ? 1.495 -3.836 1.754 1.00 80.62 271 ASN A O 1
ATOM 2061 N N . GLU A 1 272 ? 3.701 -3.475 1.726 1.00 83.62 272 GLU A N 1
ATOM 2062 C CA . GLU A 1 272 ? 3.923 -4.030 3.065 1.00 83.62 272 GLU A CA 1
ATOM 2063 C C . GLU A 1 272 ? 3.208 -3.206 4.148 1.00 83.62 272 GLU A C 1
ATOM 2065 O O . GLU A 1 272 ? 2.485 -3.769 4.976 1.00 83.62 272 GLU A O 1
ATOM 2070 N N . GLY A 1 273 ? 3.338 -1.876 4.111 1.00 83.50 273 GLY A N 1
ATOM 2071 C CA . GLY A 1 273 ? 2.641 -0.971 5.027 1.00 83.50 273 GLY A CA 1
ATOM 2072 C C . GLY A 1 273 ? 1.120 -1.104 4.933 1.00 83.50 273 GLY A C 1
ATOM 2073 O O . GLY A 1 273 ? 0.430 -1.123 5.953 1.00 83.50 273 GLY A O 1
ATOM 2074 N N . GLN A 1 274 ? 0.593 -1.296 3.725 1.00 82.12 274 GLN A N 1
ATOM 2075 C CA . GLN A 1 274 ? -0.831 -1.522 3.508 1.00 82.12 274 GLN A CA 1
ATOM 2076 C C . GLN A 1 274 ? -1.310 -2.869 4.065 1.00 82.12 274 GLN A C 1
ATOM 2078 O O . GLN A 1 274 ? -2.358 -2.934 4.709 1.00 82.12 274 GLN A O 1
ATOM 2083 N N . SER A 1 275 ? -0.538 -3.942 3.880 1.00 83.38 275 SER A N 1
ATOM 2084 C CA . SER A 1 275 ? -0.848 -5.250 4.472 1.00 83.38 275 SER A CA 1
ATOM 2085 C C . SER A 1 275 ? -0.851 -5.197 6.003 1.00 83.38 275 SER A C 1
ATOM 2087 O O . SER A 1 275 ? -1.740 -5.757 6.649 1.00 83.38 275 SER A O 1
ATOM 2089 N N . GLN A 1 276 ? 0.103 -4.480 6.603 1.00 86.75 276 GLN A N 1
ATOM 2090 C CA . GLN A 1 276 ? 0.135 -4.251 8.050 1.00 86.75 276 GLN A CA 1
ATOM 2091 C C . GLN A 1 276 ? -1.088 -3.453 8.526 1.00 86.75 276 GLN A C 1
ATOM 2093 O O . GLN A 1 276 ? -1.709 -3.828 9.523 1.00 86.75 276 GLN A O 1
ATOM 2098 N N . ALA A 1 277 ? -1.481 -2.409 7.791 1.00 85.94 277 ALA A N 1
ATOM 2099 C CA . ALA A 1 277 ? -2.673 -1.618 8.083 1.00 85.94 277 ALA A CA 1
ATOM 2100 C C . ALA A 1 277 ? -3.962 -2.459 8.033 1.00 85.94 277 ALA A C 1
ATOM 2102 O O . ALA A 1 277 ? -4.788 -2.368 8.940 1.00 85.94 277 ALA A O 1
ATOM 2103 N N . LEU A 1 278 ? -4.117 -3.333 7.031 1.00 84.38 278 LEU A N 1
ATOM 2104 C CA . LEU A 1 278 ? -5.263 -4.246 6.929 1.00 84.38 278 LEU A CA 1
ATOM 2105 C C . LEU A 1 278 ? -5.332 -5.229 8.107 1.00 84.38 278 LEU A C 1
ATOM 2107 O O . LEU A 1 278 ? -6.402 -5.427 8.684 1.00 84.38 278 LEU A O 1
ATOM 2111 N N . ASN A 1 279 ? -4.195 -5.802 8.512 1.00 88.12 279 ASN A N 1
ATOM 2112 C CA . ASN A 1 279 ? -4.134 -6.683 9.681 1.00 88.12 279 ASN A CA 1
ATOM 2113 C C . ASN A 1 279 ? -4.499 -5.941 10.976 1.00 88.12 279 ASN A C 1
ATOM 2115 O O . ASN A 1 279 ? -5.237 -6.473 11.810 1.00 88.12 279 ASN A O 1
ATOM 2119 N N . ALA A 1 280 ? -4.029 -4.700 11.133 1.00 89.31 280 ALA A N 1
ATOM 2120 C CA . ALA A 1 280 ? -4.396 -3.853 12.262 1.00 89.31 280 ALA A CA 1
ATOM 2121 C C . ALA A 1 280 ? -5.906 -3.564 12.276 1.00 89.31 280 ALA A C 1
ATOM 2123 O O . ALA A 1 280 ? -6.553 -3.785 13.298 1.00 89.31 280 ALA A O 1
ATOM 2124 N N . LEU A 1 281 ? -6.490 -3.172 11.136 1.00 87.94 281 LEU A N 1
ATOM 2125 C CA . LEU A 1 281 ? -7.933 -2.944 11.003 1.00 87.94 281 LEU A CA 1
ATOM 2126 C C . LEU A 1 281 ? -8.753 -4.183 11.380 1.00 87.94 281 LEU A C 1
ATOM 2128 O O . LEU A 1 281 ? -9.737 -4.055 12.111 1.00 87.94 281 LEU A O 1
ATOM 2132 N N . SER A 1 282 ? -8.330 -5.370 10.932 1.00 89.00 282 SER A N 1
ATOM 2133 C CA . SER A 1 282 ? -8.983 -6.641 11.270 1.00 89.00 282 SER A CA 1
ATOM 2134 C C . SER A 1 282 ? -8.933 -6.932 12.772 1.00 89.00 282 SER A C 1
ATOM 2136 O O . SER A 1 282 ? -9.950 -7.289 13.363 1.00 89.00 282 SER A O 1
ATOM 2138 N N . SER A 1 283 ? -7.773 -6.754 13.409 1.00 91.19 283 SER A N 1
ATOM 2139 C CA . SER A 1 283 ? -7.615 -6.953 14.858 1.00 91.19 283 SER A CA 1
ATOM 2140 C C . SER A 1 283 ? -8.496 -5.990 15.661 1.00 91.19 283 SER A C 1
ATOM 2142 O O . SER A 1 283 ? -9.185 -6.376 16.605 1.00 91.19 283 SER A O 1
ATOM 2144 N N . MET A 1 284 ? -8.549 -4.729 15.236 1.00 89.50 284 MET A N 1
ATOM 2145 C CA . MET A 1 284 ? -9.390 -3.713 15.862 1.00 89.50 284 MET A CA 1
ATOM 2146 C C . MET A 1 284 ? -10.887 -3.973 15.671 1.00 89.50 284 MET A C 1
ATOM 2148 O O . MET A 1 284 ? -11.680 -3.668 16.565 1.00 89.50 284 MET A O 1
ATOM 2152 N N . ALA A 1 285 ? -11.284 -4.552 14.534 1.00 89.12 285 ALA A N 1
ATOM 2153 C CA . ALA A 1 285 ? -12.668 -4.950 14.297 1.00 89.12 285 ALA A CA 1
ATOM 2154 C C . ALA A 1 285 ? -13.078 -6.044 15.289 1.00 89.12 285 ALA A C 1
ATOM 2156 O O . ALA A 1 285 ? -14.095 -5.899 15.962 1.00 89.12 285 ALA A O 1
ATOM 2157 N N . GLN A 1 286 ? -12.223 -7.050 15.487 1.00 90.44 286 GLN A N 1
ATOM 2158 C CA . GLN A 1 286 ? -12.446 -8.103 16.478 1.00 90.44 286 GLN A CA 1
ATOM 2159 C C . GLN A 1 286 ? -12.522 -7.552 17.914 1.00 90.44 286 GLN A C 1
ATOM 2161 O O . GLN A 1 286 ? -13.395 -7.943 18.688 1.00 90.44 286 GLN A O 1
ATOM 2166 N N . GLN A 1 287 ? -11.648 -6.609 18.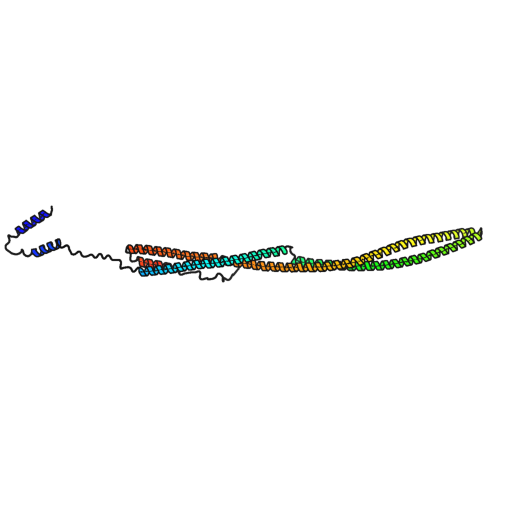284 1.00 89.31 287 GLN A N 1
ATOM 2167 C CA . GLN A 1 287 ? -11.721 -5.941 19.592 1.00 89.31 287 GLN A CA 1
ATOM 2168 C C . GLN A 1 287 ? -13.028 -5.161 19.769 1.00 89.31 287 GLN A C 1
ATOM 2170 O O . GLN A 1 287 ? -13.618 -5.170 20.850 1.00 89.31 287 GLN A O 1
ATOM 2175 N N . THR A 1 288 ? -13.496 -4.504 18.708 1.00 89.50 288 THR A N 1
ATOM 2176 C CA . THR A 1 288 ? -14.767 -3.773 18.711 1.00 89.50 288 THR A CA 1
ATOM 2177 C C . THR A 1 288 ? -15.945 -4.727 18.891 1.00 89.50 288 THR A C 1
ATOM 2179 O O . THR A 1 288 ? -16.793 -4.480 19.746 1.00 89.50 288 THR A O 1
ATOM 2182 N N . GLU A 1 289 ? -15.972 -5.847 18.165 1.00 89.06 289 GLU A N 1
ATOM 2183 C CA . GLU A 1 289 ? -16.984 -6.898 18.326 1.00 89.06 289 GLU A CA 1
ATOM 2184 C C . GLU A 1 289 ? -17.006 -7.450 19.756 1.00 89.06 289 GLU A C 1
ATOM 2186 O O . GLU A 1 289 ? -18.069 -7.537 20.373 1.00 89.06 289 GLU A O 1
ATOM 2191 N N . GLN A 1 290 ? -15.837 -7.746 20.329 1.00 89.38 290 GLN A N 1
ATOM 2192 C CA . GLN A 1 290 ? -15.737 -8.246 21.700 1.00 89.38 290 GLN A CA 1
ATOM 2193 C C . GLN A 1 290 ? -16.194 -7.205 22.735 1.00 89.38 290 GLN A C 1
ATOM 2195 O O . GLN A 1 290 ? -16.856 -7.550 23.721 1.00 89.38 290 GLN A O 1
ATOM 2200 N N . GLY A 1 291 ? -15.882 -5.927 22.505 1.00 86.62 291 GLY A N 1
ATOM 2201 C CA . GLY A 1 291 ? -16.369 -4.814 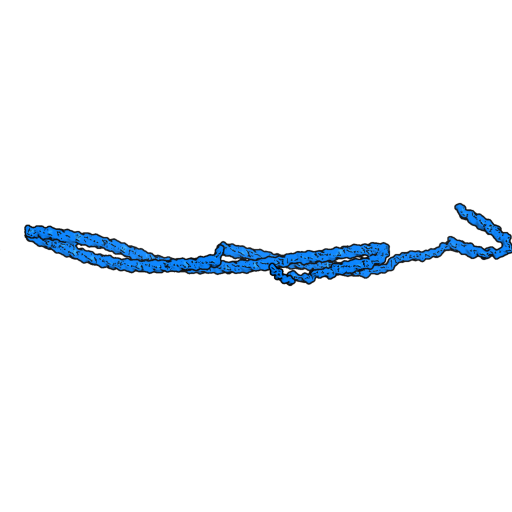23.319 1.00 86.62 291 GLY A CA 1
ATOM 2202 C C . GLY A 1 291 ? -17.891 -4.677 23.263 1.00 86.62 291 GLY A C 1
ATOM 2203 O O . GLY A 1 291 ? -18.528 -4.504 24.302 1.00 86.62 291 GLY A O 1
ATOM 2204 N N . ILE A 1 292 ? -18.489 -4.810 22.073 1.00 88.19 292 ILE A N 1
ATOM 2205 C CA . ILE A 1 292 ? -19.947 -4.775 21.879 1.00 88.19 292 ILE A CA 1
ATOM 2206 C C . ILE A 1 292 ? -20.612 -5.965 22.579 1.00 88.19 292 ILE A C 1
ATOM 2208 O O . ILE A 1 292 ? -21.603 -5.777 23.288 1.00 88.19 292 ILE A O 1
ATOM 2212 N N . ALA A 1 293 ? -20.063 -7.173 22.438 1.00 86.38 293 ALA A N 1
ATOM 2213 C CA . ALA A 1 293 ? -20.578 -8.362 23.112 1.00 86.38 293 ALA A CA 1
ATOM 2214 C C . ALA A 1 293 ? -20.545 -8.193 24.641 1.00 86.38 293 ALA A C 1
ATOM 2216 O O . ALA A 1 293 ? -21.553 -8.403 25.313 1.00 86.38 293 ALA A O 1
ATOM 2217 N N . SER A 1 294 ? -19.425 -7.706 25.185 1.00 86.56 294 SER A N 1
ATOM 2218 C CA . SER A 1 294 ? -19.269 -7.447 26.624 1.00 86.56 294 SER A CA 1
ATOM 2219 C C . SER A 1 294 ? -20.226 -6.363 27.131 1.00 86.56 294 SER A C 1
ATOM 2221 O O . SER A 1 294 ? -20.819 -6.510 28.200 1.00 86.56 294 SER A O 1
ATOM 2223 N N . ALA A 1 295 ? -20.426 -5.290 26.358 1.00 82.44 295 ALA A N 1
ATOM 2224 C CA . ALA A 1 295 ? -21.410 -4.256 26.673 1.00 82.44 295 ALA A CA 1
ATOM 2225 C C . ALA A 1 295 ? -22.845 -4.810 26.657 1.00 82.44 295 ALA A C 1
ATOM 2227 O O . ALA A 1 295 ? -23.647 -4.469 27.523 1.00 82.44 295 ALA A O 1
ATOM 2228 N N . THR A 1 296 ? -23.155 -5.706 25.720 1.00 82.94 296 THR A N 1
ATOM 2229 C CA . THR A 1 296 ? -24.470 -6.355 25.624 1.00 82.94 296 THR A CA 1
ATOM 2230 C C . THR A 1 296 ? -24.737 -7.257 26.828 1.00 82.94 296 THR A C 1
ATOM 2232 O O . THR A 1 296 ? -25.813 -7.183 27.416 1.00 82.94 296 THR A O 1
ATOM 2235 N N . THR A 1 297 ? -23.750 -8.044 27.262 1.00 84.44 297 THR A N 1
ATOM 2236 C CA . THR A 1 297 ? -23.851 -8.832 28.500 1.00 84.44 297 THR A CA 1
ATOM 2237 C C . THR A 1 297 ? -24.015 -7.932 29.717 1.00 84.44 297 THR A C 1
ATOM 2239 O O . THR A 1 297 ? -24.845 -8.213 30.576 1.00 84.44 297 THR A O 1
ATOM 2242 N N . ALA A 1 298 ? -23.280 -6.816 29.783 1.00 81.62 298 ALA A N 1
ATOM 2243 C CA . ALA A 1 298 ? -23.429 -5.872 30.881 1.00 81.62 298 ALA A CA 1
ATOM 2244 C C . ALA A 1 298 ? -24.880 -5.384 30.987 1.00 81.62 298 ALA A C 1
ATOM 2246 O O . ALA A 1 298 ? -25.416 -5.426 32.086 1.00 81.62 298 ALA A O 1
ATOM 2247 N N . LEU A 1 299 ? -25.554 -5.043 29.877 1.00 80.00 299 LEU A N 1
ATOM 2248 C CA . LEU A 1 299 ? -26.959 -4.588 29.864 1.00 80.00 299 LEU A CA 1
ATOM 2249 C C . LEU A 1 299 ? -27.958 -5.555 30.529 1.00 80.00 299 LEU A C 1
ATOM 2251 O O . LEU A 1 299 ? -29.006 -5.104 30.995 1.00 80.00 299 LEU A O 1
ATOM 2255 N N . GLN A 1 300 ? -27.636 -6.846 30.657 1.00 79.50 300 GLN A N 1
ATOM 2256 C CA . GLN A 1 300 ? -28.475 -7.823 31.367 1.00 79.50 300 GLN A CA 1
ATOM 2257 C C . GLN A 1 300 ? -28.645 -7.500 32.864 1.00 79.50 300 GLN A C 1
ATOM 2259 O O . GLN A 1 300 ? -29.564 -8.011 33.508 1.00 79.50 300 GLN A O 1
ATOM 2264 N N . PHE A 1 301 ? -27.825 -6.601 33.430 1.00 83.69 301 PHE A N 1
ATOM 2265 C CA . PHE A 1 301 ? -28.007 -6.090 34.792 1.00 83.69 301 PHE A CA 1
ATOM 2266 C C . PHE A 1 301 ? -29.426 -5.539 35.025 1.00 83.69 301 PHE A C 1
ATOM 2268 O O . PHE A 1 301 ? -29.927 -5.587 36.150 1.00 83.69 301 PHE A O 1
ATOM 2275 N N . GLN A 1 302 ? -30.076 -5.010 33.980 1.00 79.88 302 GLN A N 1
ATOM 2276 C CA . GLN A 1 302 ? -31.408 -4.417 34.068 1.00 79.88 302 GLN A CA 1
ATOM 2277 C C . GLN A 1 302 ? -32.449 -5.426 34.572 1.00 79.88 302 GLN A C 1
ATOM 2279 O O . GLN A 1 302 ? -33.273 -5.080 35.422 1.00 79.88 302 GLN A O 1
ATOM 2284 N N . ASP A 1 303 ? -32.392 -6.673 34.104 1.00 84.56 303 ASP A N 1
ATOM 2285 C CA . ASP A 1 303 ? -33.332 -7.720 34.517 1.00 84.56 303 ASP A CA 1
ATOM 2286 C C . ASP A 1 303 ? -33.120 -8.102 35.984 1.00 84.56 303 ASP A C 1
ATOM 2288 O O . ASP A 1 303 ? -34.074 -8.181 36.762 1.00 84.56 303 ASP A O 1
ATOM 2292 N N . MET A 1 304 ? -31.856 -8.222 36.395 1.00 84.81 304 MET A N 1
ATOM 2293 C CA . MET A 1 304 ? -31.462 -8.484 37.780 1.00 84.81 304 MET A CA 1
ATOM 2294 C C . MET A 1 304 ? -31.954 -7.380 38.730 1.00 84.81 304 MET A C 1
ATOM 2296 O O . MET A 1 304 ? -32.525 -7.659 39.788 1.00 84.81 304 MET A O 1
ATOM 2300 N N . VAL A 1 305 ? -31.770 -6.113 38.341 1.00 86.56 305 VAL A N 1
ATOM 2301 C CA . VAL A 1 305 ? -32.226 -4.946 39.108 1.00 86.56 305 VAL A CA 1
ATOM 2302 C C . VAL A 1 305 ? -33.748 -4.926 39.209 1.00 86.56 305 VAL A C 1
ATOM 2304 O O . VAL A 1 305 ? -34.279 -4.760 40.308 1.00 86.56 305 VAL A O 1
ATOM 2307 N N . ASN A 1 306 ? -34.462 -5.150 38.104 1.00 87.06 306 ASN A N 1
ATOM 2308 C CA . ASN A 1 306 ? -35.923 -5.214 38.105 1.00 87.06 306 ASN A CA 1
ATOM 2309 C C . ASN A 1 306 ? -36.445 -6.326 39.024 1.00 87.06 306 ASN A C 1
ATOM 2311 O O . ASN A 1 306 ? -37.398 -6.109 39.777 1.00 87.06 306 ASN A O 1
ATOM 2315 N N . GLN A 1 307 ? -35.800 -7.494 39.017 1.00 88.19 307 GLN A N 1
ATOM 2316 C CA . GLN A 1 307 ? -36.172 -8.606 39.883 1.00 88.19 307 GLN A CA 1
ATOM 2317 C C . GLN A 1 307 ? -35.951 -8.263 41.363 1.00 88.19 307 GLN A C 1
ATOM 2319 O O . GLN A 1 307 ? -36.876 -8.412 42.166 1.00 88.19 307 GLN A O 1
ATOM 2324 N N . LEU A 1 308 ? -34.774 -7.747 41.730 1.00 88.00 308 LEU A N 1
ATOM 2325 C CA . LEU A 1 308 ? -34.469 -7.343 43.108 1.00 88.00 308 LEU A CA 1
ATOM 2326 C C . LEU A 1 308 ? -35.402 -6.231 43.607 1.00 88.00 308 LEU A C 1
ATOM 2328 O O . LEU A 1 308 ? -35.907 -6.317 44.724 1.00 88.00 308 LEU A O 1
ATOM 2332 N N . LEU A 1 309 ? -35.714 -5.236 42.773 1.00 87.88 309 LEU A N 1
ATOM 2333 C CA . LEU A 1 309 ? -36.672 -4.182 43.120 1.00 87.88 309 LEU A CA 1
ATOM 2334 C C . LEU A 1 309 ? -38.091 -4.732 43.318 1.00 87.88 309 LEU A C 1
ATOM 2336 O O . LEU A 1 309 ? -38.787 -4.319 44.247 1.00 87.88 309 LEU A O 1
ATOM 2340 N N . ALA A 1 310 ? -38.525 -5.693 42.499 1.00 89.69 310 ALA A N 1
ATOM 2341 C CA . ALA A 1 310 ? -39.814 -6.359 42.681 1.00 89.69 310 ALA A CA 1
ATOM 2342 C C . ALA A 1 310 ? -39.870 -7.188 43.980 1.00 89.69 310 ALA A C 1
ATOM 2344 O O . ALA A 1 310 ? -40.935 -7.312 44.592 1.00 89.69 310 ALA A O 1
ATOM 2345 N N . HIS A 1 311 ? -38.746 -7.759 44.421 1.00 87.25 311 HIS A N 1
ATOM 2346 C CA . HIS A 1 311 ? -38.634 -8.429 45.720 1.00 87.25 311 HIS A CA 1
ATOM 2347 C C . HIS A 1 311 ? -38.679 -7.437 46.885 1.00 87.25 311 HIS A C 1
ATOM 2349 O O . HIS A 1 311 ? -39.507 -7.608 47.784 1.00 87.25 311 HIS A O 1
ATOM 2355 N N . ALA A 1 312 ? -37.895 -6.361 46.815 1.00 88.25 312 ALA A N 1
ATOM 2356 C CA . ALA A 1 312 ? -37.886 -5.315 47.830 1.00 88.25 312 A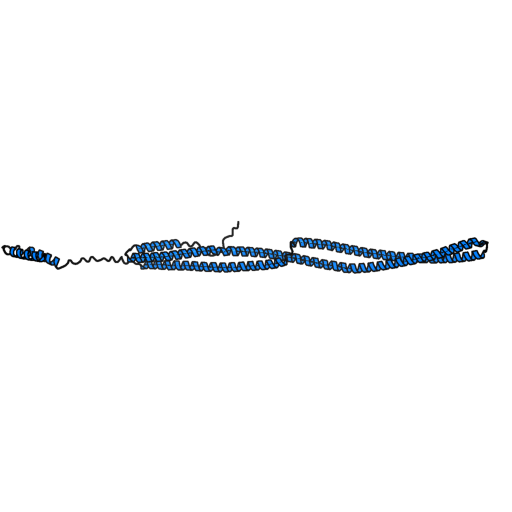LA A CA 1
ATOM 2357 C C . ALA A 1 312 ? -39.281 -4.695 47.994 1.00 88.25 312 ALA A C 1
ATOM 2359 O O . ALA A 1 312 ? -39.762 -4.523 49.114 1.00 88.25 312 ALA A O 1
ATOM 2360 N N . ARG A 1 313 ? -39.987 -4.452 46.880 1.00 89.38 313 ARG A N 1
ATOM 2361 C CA . ARG A 1 313 ? -41.374 -3.974 46.892 1.00 89.38 313 ARG A CA 1
ATOM 2362 C C . ARG A 1 313 ? -42.318 -4.953 47.588 1.00 89.38 313 ARG A C 1
ATOM 2364 O O . ARG A 1 313 ? -43.038 -4.538 48.487 1.00 89.38 313 ARG A O 1
ATOM 2371 N N . ARG A 1 314 ? -42.263 -6.250 47.259 1.00 89.69 314 ARG A N 1
ATOM 2372 C CA . ARG A 1 314 ? -43.078 -7.277 47.940 1.00 89.69 314 ARG A CA 1
ATOM 2373 C C . ARG A 1 314 ? -42.817 -7.334 49.446 1.00 89.69 314 ARG A C 1
ATOM 2375 O O . ARG A 1 314 ? -43.757 -7.534 50.211 1.00 89.69 314 ARG A O 1
ATOM 2382 N N . ARG A 1 315 ? -41.568 -7.142 49.888 1.00 87.69 315 ARG A N 1
ATOM 2383 C CA . ARG A 1 315 ? -41.239 -7.047 51.322 1.00 87.69 315 ARG A CA 1
ATOM 2384 C C . ARG A 1 315 ? -41.862 -5.812 51.963 1.00 87.69 315 ARG A C 1
ATOM 2386 O O . ARG A 1 315 ? -42.426 -5.929 53.044 1.00 87.69 315 ARG A O 1
ATOM 2393 N N . ILE A 1 316 ? -41.786 -4.653 51.306 1.00 88.19 316 ILE A N 1
ATOM 2394 C CA . ILE A 1 316 ? -42.398 -3.408 51.794 1.00 88.19 316 ILE A CA 1
ATOM 2395 C C . ILE A 1 316 ? -43.920 -3.557 51.896 1.00 88.19 316 ILE A C 1
ATOM 2397 O O . ILE A 1 316 ? -44.485 -3.242 52.942 1.00 88.19 316 ILE A O 1
ATOM 2401 N N . ASP A 1 317 ? -44.568 -4.098 50.863 1.00 89.94 317 ASP A N 1
ATOM 2402 C CA . ASP A 1 317 ? -46.014 -4.351 50.856 1.00 89.94 317 ASP A CA 1
ATOM 2403 C C . ASP A 1 317 ? -46.403 -5.297 52.008 1.00 89.94 317 ASP A C 1
ATOM 2405 O O . ASP A 1 317 ? -47.395 -5.085 52.709 1.00 89.94 317 ASP A O 1
ATOM 2409 N N . ALA A 1 318 ? -45.578 -6.314 52.279 1.00 87.38 318 ALA A N 1
ATOM 2410 C CA . ALA A 1 318 ? -45.808 -7.213 53.398 1.00 87.38 318 ALA A CA 1
ATOM 2411 C C . ALA A 1 318 ? -45.630 -6.533 54.766 1.00 87.38 318 ALA A C 1
ATOM 2413 O O . ALA A 1 318 ? -46.433 -6.758 55.671 1.00 87.38 318 ALA A O 1
ATOM 2414 N N . LEU A 1 319 ? -44.629 -5.664 54.923 1.00 87.50 319 LEU A N 1
ATOM 2415 C CA . LEU A 1 319 ? -44.460 -4.873 56.144 1.00 87.50 319 LEU A CA 1
ATOM 2416 C C . LEU A 1 319 ? -45.672 -3.971 56.404 1.00 87.50 319 LEU A C 1
ATOM 2418 O O . LEU A 1 319 ? -46.146 -3.902 57.538 1.00 87.50 319 LEU A O 1
ATOM 2422 N N . GLN A 1 320 ? -46.208 -3.330 55.362 1.00 87.81 320 GLN A N 1
ATOM 2423 C CA . GLN A 1 320 ? -47.413 -2.504 55.469 1.00 87.81 320 GLN A CA 1
ATOM 2424 C C . GLN A 1 320 ? -48.624 -3.330 55.921 1.00 87.81 320 GLN A C 1
ATOM 2426 O O . GLN A 1 320 ? -49.300 -2.952 56.878 1.00 87.81 320 GLN A O 1
ATOM 2431 N N . ALA A 1 321 ? -48.849 -4.496 55.313 1.00 87.88 321 ALA A N 1
ATOM 2432 C CA . ALA A 1 321 ? -49.937 -5.390 55.707 1.00 87.88 321 ALA A CA 1
ATOM 2433 C C . ALA A 1 321 ? -49.757 -5.979 57.125 1.00 87.88 321 ALA A C 1
ATOM 2435 O O . ALA A 1 321 ? -50.743 -6.156 57.847 1.00 87.88 321 ALA A O 1
ATOM 2436 N N . ALA A 1 322 ? -48.519 -6.215 57.577 1.00 86.62 322 ALA A N 1
ATOM 2437 C CA . ALA A 1 322 ? -48.229 -6.626 58.953 1.00 86.62 322 ALA A CA 1
ATOM 2438 C C . ALA A 1 322 ? -48.563 -5.511 59.961 1.00 86.62 322 ALA A C 1
ATOM 2440 O O . ALA A 1 322 ? -49.176 -5.768 61.002 1.00 86.62 322 ALA A O 1
ATOM 2441 N N . MET A 1 323 ? -48.219 -4.257 59.641 1.00 86.00 323 MET A N 1
ATOM 2442 C CA . MET A 1 323 ? -48.580 -3.090 60.455 1.00 86.00 323 MET A CA 1
ATOM 2443 C C . MET A 1 323 ? -50.100 -2.895 60.526 1.00 86.00 323 MET A C 1
ATOM 2445 O O . MET A 1 323 ? -50.638 -2.640 61.605 1.00 86.00 323 MET A O 1
ATOM 2449 N N . GLU A 1 324 ? -50.807 -3.059 59.407 1.00 88.56 324 GLU A N 1
ATOM 2450 C CA . GLU A 1 324 ? -52.268 -2.953 59.356 1.00 88.56 324 GLU A CA 1
ATOM 2451 C C . GLU A 1 324 ? -52.956 -4.071 60.153 1.00 88.56 324 GLU A C 1
ATOM 2453 O O . GLU A 1 324 ? -53.834 -3.794 60.973 1.00 88.56 324 GLU A O 1
ATOM 2458 N N . SER A 1 325 ? -52.487 -5.315 60.011 1.00 86.75 325 SER A N 1
ATOM 2459 C CA . SER A 1 325 ? -52.964 -6.463 60.797 1.00 86.75 325 SER A CA 1
ATOM 2460 C C . SER A 1 325 ? -52.760 -6.245 62.298 1.00 86.75 325 SER A C 1
ATOM 2462 O O . SER A 1 325 ? -53.629 -6.570 63.108 1.00 86.75 325 SER A O 1
ATOM 2464 N N . THR A 1 326 ? -51.634 -5.638 62.682 1.00 86.44 326 THR A N 1
ATOM 2465 C CA . THR A 1 326 ? -51.340 -5.291 64.080 1.00 86.44 326 THR A CA 1
ATOM 2466 C C . THR A 1 326 ? -52.296 -4.220 64.599 1.00 86.44 326 THR A C 1
ATOM 2468 O O . THR A 1 326 ? -52.823 -4.347 65.704 1.00 86.44 326 THR A O 1
ATOM 2471 N N . ARG A 1 327 ? -52.577 -3.188 63.795 1.00 86.62 327 ARG A N 1
ATOM 2472 C CA . ARG A 1 327 ? -53.534 -2.129 64.146 1.00 86.62 327 ARG A CA 1
ATOM 2473 C C . ARG A 1 327 ? -54.951 -2.681 64.330 1.00 86.62 327 ARG A C 1
ATOM 2475 O O . ARG A 1 327 ? -55.617 -2.322 65.299 1.00 86.62 327 ARG A O 1
ATOM 2482 N N . LEU A 1 328 ? -55.397 -3.561 63.431 1.00 86.62 328 LEU A N 1
ATOM 2483 C CA . LEU A 1 328 ? -56.683 -4.262 63.533 1.00 86.62 328 LEU A CA 1
ATOM 2484 C C . LEU A 1 328 ? -56.753 -5.125 64.798 1.00 86.62 328 LEU A C 1
ATOM 2486 O O . LEU A 1 328 ? -57.726 -5.040 65.543 1.00 86.62 328 LEU A O 1
ATOM 2490 N N . CYS A 1 329 ? -55.698 -5.891 65.083 1.00 86.81 329 CYS A N 1
ATOM 2491 C CA . CYS A 1 329 ? -55.594 -6.691 66.302 1.00 86.81 329 CYS A CA 1
ATOM 2492 C C . CYS A 1 329 ? -55.699 -5.817 67.563 1.00 86.81 329 CYS A C 1
ATOM 2494 O O . CYS A 1 329 ? -56.463 -6.137 68.472 1.00 86.81 329 CYS A O 1
ATOM 2496 N N . GLN A 1 330 ? -55.011 -4.670 67.594 1.00 84.38 330 GLN A N 1
ATOM 2497 C CA . GLN A 1 330 ? -55.079 -3.722 68.709 1.00 84.38 330 GLN A CA 1
ATOM 2498 C C . GLN A 1 330 ? -56.503 -3.185 68.932 1.00 84.38 330 GLN A C 1
ATOM 2500 O O . GLN A 1 330 ? -56.936 -3.085 70.079 1.00 84.38 330 GLN A O 1
ATOM 2505 N N . GLN A 1 331 ? -57.249 -2.880 67.865 1.00 85.56 331 GLN A N 1
ATOM 2506 C CA . GLN A 1 331 ? -58.657 -2.470 67.964 1.00 85.56 331 GLN A CA 1
ATOM 2507 C C . GLN A 1 331 ? -59.558 -3.609 68.467 1.00 85.56 331 GLN A C 1
ATOM 2509 O O . GLN A 1 331 ? -60.388 -3.388 69.344 1.00 85.56 331 GLN A O 1
ATOM 2514 N N . GLN A 1 332 ? -59.367 -4.832 67.964 1.00 84.62 332 GLN A N 1
ATOM 2515 C CA . GLN A 1 332 ? -60.159 -6.005 68.355 1.00 84.62 332 GLN A CA 1
ATOM 2516 C C . GLN A 1 332 ? -59.927 -6.422 69.816 1.00 84.62 332 GLN A C 1
ATOM 2518 O O . GLN A 1 332 ? -60.870 -6.782 70.526 1.00 84.62 332 GLN A O 1
ATOM 2523 N N . LEU A 1 333 ? -58.687 -6.301 70.297 1.00 81.94 333 LEU A N 1
ATOM 2524 C CA . LEU A 1 333 ? -58.336 -6.491 71.705 1.00 81.94 333 LEU A CA 1
ATOM 2525 C C . LEU A 1 333 ? -59.012 -5.452 72.609 1.00 81.94 333 LEU A C 1
ATOM 2527 O O . LEU A 1 333 ? -59.479 -5.809 73.688 1.00 81.94 333 LEU A O 1
ATOM 2531 N N . GLN A 1 334 ? -59.119 -4.191 72.168 1.00 80.44 334 GLN A N 1
ATOM 2532 C CA . GLN A 1 334 ? -59.850 -3.145 72.900 1.00 80.44 334 GLN A CA 1
ATOM 2533 C C . GLN A 1 334 ? -61.359 -3.423 72.976 1.00 80.44 334 GLN A C 1
ATOM 2535 O O . GLN A 1 334 ? -61.988 -3.064 73.967 1.00 80.44 334 GLN A O 1
ATOM 2540 N N . SER A 1 335 ? -61.934 -4.090 71.970 1.00 81.56 335 SER A N 1
ATOM 2541 C CA . SER A 1 335 ? -63.333 -4.543 71.980 1.00 81.56 335 SER A CA 1
ATOM 2542 C C . SER A 1 335 ? -63.562 -5.892 72.681 1.00 81.56 335 SER A C 1
ATOM 2544 O O . SER A 1 335 ? -64.698 -6.357 72.729 1.00 81.56 335 SER A O 1
ATOM 2546 N N . GLY A 1 336 ? -62.518 -6.527 73.229 1.00 78.81 336 GLY A N 1
ATOM 2547 C CA . GLY A 1 336 ? -62.625 -7.767 74.008 1.00 78.81 336 GLY A CA 1
ATOM 2548 C C . GLY A 1 336 ? -62.537 -9.079 73.212 1.00 78.81 336 GLY A C 1
ATOM 2549 O O . GLY A 1 336 ? -62.780 -10.142 73.781 1.00 78.81 336 GLY A O 1
ATOM 2550 N N . GLU A 1 337 ? -62.163 -9.055 71.927 1.00 80.25 337 GLU A N 1
ATOM 2551 C CA . GLU A 1 337 ? -61.952 -10.278 71.135 1.00 80.25 337 GLU A CA 1
ATOM 2552 C C . GLU A 1 337 ? -60.598 -10.934 71.466 1.00 80.25 337 GLU A C 1
ATOM 2554 O O . GLU A 1 337 ? -59.553 -10.561 70.928 1.00 80.25 337 GLU A O 1
ATOM 2559 N N . ALA A 1 338 ? -60.606 -11.965 72.314 1.00 73.50 338 ALA A N 1
ATOM 2560 C CA . ALA A 1 338 ? -59.390 -12.683 72.719 1.00 73.50 338 ALA A CA 1
ATOM 2561 C C . ALA A 1 338 ? -58.692 -13.448 71.568 1.00 73.50 338 ALA A C 1
ATOM 2563 O O . ALA A 1 338 ? -57.485 -13.679 71.621 1.00 73.50 338 ALA A O 1
ATOM 2564 N N . GLU A 1 339 ? -59.419 -13.819 70.507 1.00 82.06 339 GLU A N 1
ATOM 2565 C CA . GLU A 1 339 ? -58.870 -14.553 69.352 1.00 82.06 339 GLU A CA 1
ATOM 2566 C C . GLU A 1 339 ? -58.034 -13.690 68.393 1.00 82.06 339 GLU A C 1
ATOM 2568 O O . GLU A 1 339 ? -57.312 -14.230 67.548 1.00 82.06 339 GLU A O 1
ATOM 2573 N N . ALA A 1 340 ? -58.107 -12.361 68.508 1.00 82.94 340 ALA A N 1
ATOM 2574 C CA . ALA A 1 340 ? -57.418 -11.432 67.614 1.00 82.94 340 ALA A CA 1
ATOM 2575 C C . ALA A 1 340 ? -55.895 -11.667 67.579 1.00 82.94 340 ALA A C 1
ATOM 2577 O O . ALA A 1 340 ? -55.275 -11.618 66.514 1.00 82.94 340 ALA A O 1
ATOM 2578 N N . LEU A 1 341 ? -55.302 -12.020 68.727 1.00 82.56 341 LEU A N 1
ATOM 2579 C CA . LEU A 1 341 ? -53.868 -12.300 68.850 1.00 82.56 341 LEU A CA 1
ATOM 2580 C C . LEU A 1 341 ? -53.446 -13.544 68.050 1.00 82.56 341 LEU A C 1
ATOM 2582 O O . LEU A 1 341 ? -52.397 -13.558 67.404 1.00 82.56 341 LEU A O 1
ATOM 2586 N N . THR A 1 342 ? -54.282 -14.583 68.060 1.00 83.94 342 THR A N 1
ATOM 2587 C CA . THR A 1 342 ? -54.046 -15.833 67.327 1.00 83.94 342 THR A CA 1
ATOM 2588 C C . THR A 1 342 ? -54.145 -15.608 65.819 1.00 83.94 342 THR A C 1
ATOM 2590 O O . THR A 1 342 ? -53.299 -16.096 65.066 1.00 83.94 342 THR A O 1
ATOM 2593 N N . ARG A 1 343 ? -55.126 -14.808 65.372 1.00 84.75 343 ARG A N 1
ATOM 2594 C CA . ARG A 1 343 ? -55.262 -14.414 63.959 1.00 84.75 343 ARG A CA 1
ATOM 2595 C C . ARG A 1 343 ? -54.051 -13.608 63.490 1.00 84.75 343 ARG A C 1
ATOM 2597 O O . ARG A 1 343 ? -53.494 -13.930 62.443 1.00 84.75 343 ARG A O 1
ATOM 2604 N N . LEU A 1 344 ? -53.589 -12.636 64.283 1.00 85.62 344 LEU A N 1
ATOM 2605 C CA . LEU A 1 344 ? -52.392 -11.849 63.971 1.00 85.62 344 LEU A CA 1
ATOM 2606 C C . LEU A 1 344 ? -51.162 -12.745 63.775 1.00 85.62 344 LEU A C 1
ATOM 2608 O O . LEU A 1 344 ? -50.490 -12.643 62.753 1.00 85.62 344 LEU A O 1
ATOM 2612 N N . ARG A 1 345 ? -50.902 -13.675 64.702 1.00 84.12 345 ARG A N 1
ATOM 2613 C CA . ARG A 1 345 ? -49.789 -14.634 64.576 1.00 84.12 345 ARG A CA 1
ATOM 2614 C C . ARG A 1 345 ? -49.874 -15.484 63.310 1.00 84.12 345 ARG A C 1
ATOM 2616 O O . ARG A 1 345 ? -48.873 -15.678 62.620 1.00 84.12 345 ARG A O 1
ATOM 2623 N N . SER A 1 346 ? -51.070 -15.964 62.972 1.00 85.50 346 SER A N 1
ATOM 2624 C CA . SER A 1 346 ? -51.275 -16.735 61.741 1.00 85.50 346 SER A CA 1
ATOM 2625 C C . SER A 1 346 ? -51.001 -15.904 60.479 1.00 85.50 346 SER A C 1
ATOM 2627 O O . SER A 1 346 ? -50.335 -16.386 59.567 1.00 85.50 346 SER A O 1
ATOM 2629 N N . ALA A 1 347 ? -51.410 -14.631 60.455 1.00 84.75 347 ALA A N 1
ATOM 2630 C CA . ALA A 1 347 ? -51.170 -13.731 59.330 1.00 84.75 347 ALA A CA 1
ATOM 2631 C C . ALA A 1 347 ? -49.678 -13.391 59.167 1.00 84.75 347 ALA A C 1
ATOM 2633 O O . ALA A 1 347 ? -49.147 -13.462 58.057 1.00 84.75 347 ALA A O 1
ATOM 2634 N N . LEU A 1 348 ? -48.986 -13.096 60.275 1.00 83.94 348 LEU A N 1
ATOM 2635 C CA . LEU A 1 348 ? -47.550 -12.797 60.280 1.00 83.94 348 LEU A CA 1
ATOM 2636 C C . LEU A 1 348 ? -46.719 -13.998 59.804 1.00 83.94 348 LEU A C 1
ATOM 2638 O O . LEU A 1 348 ? -45.835 -13.837 58.963 1.00 83.94 348 LEU A O 1
ATOM 2642 N N . SER A 1 349 ? -47.034 -15.209 60.278 1.00 84.25 349 SER A N 1
ATOM 2643 C CA . SER A 1 349 ? -46.335 -16.428 59.842 1.00 84.25 349 SER A CA 1
ATOM 2644 C C . SER A 1 349 ? -46.570 -16.753 58.361 1.00 84.25 349 SER A C 1
ATOM 2646 O O . SER A 1 349 ? -45.630 -17.130 57.660 1.00 84.25 349 SER A O 1
ATOM 2648 N N . ALA A 1 350 ? -47.789 -16.546 57.849 1.00 83.56 350 ALA A N 1
ATOM 2649 C CA . ALA A 1 350 ? -48.097 -16.728 56.431 1.00 83.56 350 ALA A CA 1
ATOM 2650 C C . ALA A 1 350 ? -47.320 -15.743 55.536 1.00 83.56 350 ALA A C 1
ATOM 2652 O O . ALA A 1 350 ? -46.801 -16.132 54.488 1.00 83.56 350 ALA A O 1
ATOM 2653 N N . GLN A 1 351 ? -47.187 -14.483 55.962 1.00 81.69 351 GLN A N 1
ATOM 2654 C CA . GLN A 1 351 ? -46.365 -13.493 55.264 1.00 81.69 351 GLN A CA 1
ATOM 2655 C C . GLN A 1 351 ? -44.878 -13.840 55.276 1.00 81.69 351 GLN A C 1
ATOM 2657 O O . GLN A 1 351 ? -44.217 -13.718 54.244 1.00 81.69 351 GLN A O 1
ATOM 2662 N N . GLU A 1 352 ? -44.343 -14.282 56.416 1.00 78.69 352 GLU A N 1
ATOM 2663 C CA . GLU A 1 352 ? -42.935 -14.670 56.514 1.00 78.69 352 GLU A CA 1
ATOM 2664 C C . GLU A 1 352 ? -42.627 -15.860 55.589 1.00 78.69 352 GLU A C 1
ATOM 2666 O O . GLU A 1 352 ? -41.625 -15.839 54.872 1.00 78.69 352 GLU A O 1
ATOM 2671 N N . ALA A 1 353 ? -43.535 -16.839 55.505 1.00 80.56 353 ALA A N 1
ATOM 2672 C CA . ALA A 1 353 ? -43.416 -17.972 54.589 1.00 80.56 353 ALA A CA 1
ATOM 2673 C C . ALA A 1 353 ? -43.435 -17.549 53.106 1.00 80.56 353 ALA A C 1
ATOM 2675 O O . ALA A 1 353 ? -42.627 -18.042 52.316 1.00 80.56 353 ALA A O 1
ATOM 2676 N N . ALA A 1 354 ? -44.297 -16.601 52.723 1.00 78.25 354 ALA A N 1
ATOM 2677 C CA . ALA A 1 354 ? -44.392 -16.103 51.346 1.00 78.25 354 ALA A CA 1
ATOM 2678 C C . ALA A 1 354 ? -43.127 -15.355 50.871 1.00 78.25 354 ALA A C 1
ATOM 2680 O O . ALA A 1 354 ? -42.867 -15.268 49.670 1.00 78.25 354 ALA A O 1
ATOM 2681 N N . LEU A 1 355 ? -42.328 -14.829 51.804 1.00 75.56 355 LEU A N 1
ATOM 2682 C CA . LEU A 1 355 ? -41.113 -14.048 51.534 1.00 75.56 355 LEU A CA 1
ATOM 2683 C C . LEU A 1 355 ? -39.813 -14.850 51.703 1.00 75.56 355 LEU A C 1
ATOM 2685 O O . LEU A 1 355 ? -38.727 -14.315 51.464 1.00 75.56 355 LEU A O 1
ATOM 2689 N N . ALA A 1 356 ? -39.902 -16.113 52.127 1.00 70.06 356 ALA A N 1
ATOM 2690 C CA . ALA A 1 356 ? -38.743 -16.955 52.417 1.00 70.06 356 ALA A CA 1
ATOM 2691 C C . ALA A 1 356 ? -37.973 -17.394 51.156 1.00 70.06 356 ALA A C 1
ATOM 2693 O O . ALA A 1 356 ? -36.787 -17.708 51.237 1.00 70.06 356 ALA A O 1
ATOM 2694 N N . HIS A 1 357 ? -38.614 -17.403 49.984 1.00 61.31 357 HIS A N 1
ATOM 2695 C CA . HIS A 1 357 ? -37.956 -17.731 48.718 1.00 61.31 357 HIS A CA 1
ATOM 2696 C C . HIS A 1 357 ? -37.353 -16.484 48.062 1.00 61.31 357 HIS A C 1
ATOM 2698 O O . HIS A 1 357 ? -38.066 -15.647 47.504 1.00 61.31 357 HIS A O 1
ATOM 2704 N N . ASN A 1 358 ? -36.020 -16.391 48.095 1.00 59.19 358 ASN A N 1
ATOM 2705 C CA . ASN A 1 358 ? -35.252 -15.453 47.284 1.00 59.19 358 ASN A CA 1
ATOM 2706 C C . ASN A 1 358 ? -34.657 -16.197 46.067 1.00 59.19 358 ASN A C 1
ATOM 2708 O O . ASN A 1 358 ? -33.693 -16.941 46.235 1.00 59.19 358 ASN A O 1
ATOM 2712 N N . PRO A 1 359 ? -35.218 -16.039 44.857 1.00 53.53 359 PRO A N 1
ATOM 2713 C CA . PRO A 1 359 ? -34.760 -16.723 43.650 1.00 53.53 359 PRO A CA 1
ATOM 2714 C C . PRO A 1 359 ? -33.432 -16.176 43.100 1.00 53.53 359 PRO A C 1
ATOM 2716 O O . PRO A 1 359 ? -32.829 -16.818 42.247 1.00 53.53 359 PRO A O 1
ATOM 2719 N N . VAL A 1 360 ? -32.937 -15.032 43.588 1.00 53.88 360 VAL A N 1
ATOM 2720 C CA . VAL A 1 360 ? -31.695 -14.412 43.096 1.00 53.88 360 VAL A CA 1
ATOM 2721 C C . VAL A 1 360 ? -30.517 -14.818 43.990 1.00 53.88 360 VAL A C 1
ATOM 2723 O O . VAL A 1 360 ? -29.976 -14.025 44.759 1.00 53.88 360 VAL A O 1
ATOM 2726 N N . ALA A 1 361 ? -30.138 -16.097 43.935 1.00 49.62 361 ALA A N 1
ATOM 2727 C CA . ALA A 1 361 ? -28.917 -16.598 44.578 1.00 49.62 361 ALA A CA 1
ATOM 2728 C C . ALA A 1 361 ? -27.656 -16.382 43.713 1.00 49.62 361 ALA A C 1
ATOM 2730 O O . ALA A 1 361 ? -26.536 -16.587 44.188 1.00 49.62 361 ALA A O 1
ATOM 2731 N N . GLN A 1 362 ? -27.820 -15.954 42.457 1.00 52.53 362 GLN A N 1
ATOM 2732 C CA . GLN A 1 362 ? -26.719 -15.701 41.531 1.00 52.53 362 GLN A CA 1
ATOM 2733 C C . GLN A 1 362 ? -26.012 -14.392 41.910 1.00 52.53 362 GLN A C 1
ATOM 2735 O O . GLN A 1 362 ? -26.546 -13.298 41.759 1.00 52.53 362 GLN A O 1
ATOM 2740 N N . ARG A 1 363 ? -24.810 -14.526 42.481 1.00 49.69 363 ARG A N 1
ATOM 2741 C CA . ARG A 1 363 ? -23.987 -13.417 42.996 1.00 49.69 363 ARG A CA 1
ATOM 2742 C C . ARG A 1 363 ? -23.119 -12.731 41.935 1.00 49.69 363 ARG A C 1
ATOM 2744 O O . ARG A 1 363 ? -22.392 -11.811 42.284 1.00 49.69 363 ARG A O 1
ATOM 2751 N N . SER A 1 364 ? -23.149 -13.174 40.681 1.00 46.97 364 SER A N 1
ATOM 2752 C CA . SER A 1 364 ? -22.323 -12.599 39.618 1.00 46.97 364 SER A CA 1
ATOM 2753 C C . SER A 1 364 ? -22.955 -12.818 38.248 1.00 46.97 364 SER A C 1
ATOM 2755 O O . SER A 1 364 ? -23.514 -13.880 37.982 1.00 46.97 364 SER A O 1
ATOM 2757 N N . ILE A 1 365 ? -22.828 -11.801 37.394 1.00 55.91 365 ILE A N 1
ATOM 2758 C CA . ILE A 1 365 ? -23.196 -11.790 35.968 1.00 55.91 365 ILE A CA 1
ATOM 2759 C C . ILE A 1 365 ? -22.254 -12.702 35.147 1.00 55.91 365 ILE A C 1
ATOM 2761 O O . ILE A 1 365 ? -22.550 -13.058 34.010 1.00 55.91 365 ILE A O 1
ATOM 2765 N N . GLY A 1 366 ? -21.124 -13.133 35.718 1.00 49.47 366 GLY A N 1
ATOM 2766 C CA . GLY A 1 366 ? -20.116 -13.936 35.029 1.00 49.47 366 GLY A CA 1
ATOM 2767 C C . GLY A 1 366 ? -20.254 -15.439 35.262 1.00 49.47 366 GLY A C 1
ATOM 2768 O O . GLY A 1 366 ? -19.541 -15.963 36.106 1.00 49.47 366 GLY A O 1
ATOM 2769 N N . GLN A 1 367 ? -21.152 -16.109 34.534 1.00 41.09 367 GLN A N 1
ATOM 2770 C CA . GLN A 1 367 ? -21.065 -17.514 34.072 1.00 41.09 367 GLN A CA 1
ATOM 2771 C C . GLN A 1 367 ? -22.464 -17.998 33.669 1.00 41.09 367 GLN A C 1
ATOM 2773 O O . GLN A 1 367 ? -23.164 -18.678 34.417 1.00 41.09 367 GLN A O 1
ATOM 2778 N N . GLY A 1 368 ? -22.877 -17.621 32.468 1.00 37.75 368 GLY A N 1
ATOM 2779 C CA . GLY A 1 368 ? -23.825 -18.393 31.679 1.00 37.75 368 GLY A CA 1
ATOM 2780 C C . GLY A 1 368 ? -23.135 -18.634 30.351 1.00 37.75 368 GLY A C 1
ATOM 2781 O O . GLY A 1 368 ? -22.807 -17.663 29.669 1.00 37.75 368 GLY A O 1
ATOM 2782 N N . ASP A 1 369 ? -22.822 -19.892 30.050 1.00 35.44 369 ASP A N 1
ATOM 2783 C CA . ASP A 1 369 ? -22.255 -20.278 28.765 1.00 35.44 369 ASP A CA 1
ATOM 2784 C C . ASP A 1 369 ? -23.120 -19.715 27.640 1.00 35.44 369 ASP A C 1
ATOM 2786 O O . ASP A 1 369 ? -24.342 -19.875 27.604 1.00 35.44 369 ASP A O 1
ATOM 2790 N N . ILE A 1 370 ? -22.455 -19.009 26.736 1.00 38.12 370 ILE A N 1
ATOM 2791 C CA . ILE A 1 370 ? -23.042 -18.515 25.506 1.00 38.12 370 ILE A CA 1
ATOM 2792 C C . ILE A 1 370 ? -23.149 -19.725 24.569 1.00 38.12 370 ILE A C 1
ATOM 2794 O O . ILE A 1 370 ? -22.237 -19.994 23.792 1.00 38.12 370 ILE A O 1
ATOM 2798 N N . GLU A 1 371 ? -24.250 -20.474 24.643 1.00 35.50 371 GLU A N 1
ATOM 2799 C CA . GLU A 1 371 ? -24.708 -21.269 23.499 1.00 35.50 371 GLU A CA 1
ATOM 2800 C C . GLU A 1 371 ? -25.374 -20.309 22.502 1.00 35.50 371 GLU A C 1
ATOM 2802 O O . GLU A 1 371 ? -26.567 -20.014 22.572 1.00 35.50 371 GLU A O 1
ATOM 2807 N N . LEU A 1 372 ? -24.558 -19.759 21.601 1.00 36.16 372 LEU A N 1
ATOM 2808 C CA . LEU A 1 372 ? -25.017 -19.111 20.375 1.00 36.16 372 LEU A CA 1
ATOM 2809 C C . LEU A 1 372 ? -25.318 -20.210 19.345 1.00 36.16 372 LEU A C 1
ATOM 2811 O O . LEU A 1 372 ? -24.403 -20.914 18.915 1.00 36.16 372 LEU A O 1
ATOM 2815 N N . PHE A 1 373 ? -26.596 -20.351 18.984 1.00 38.09 373 PHE A N 1
ATOM 2816 C CA . PHE A 1 373 ? -27.028 -21.005 17.744 1.00 38.09 373 PHE A CA 1
ATOM 2817 C C . PHE A 1 373 ? -26.760 -20.115 16.532 1.00 38.09 373 PHE A C 1
ATOM 2819 O O . PHE A 1 373 ? -26.913 -18.877 16.673 1.00 38.09 373 PHE A O 1
#

Foldseek 3Di:
DVPVVVVVVVVVVVVVPVPDPDPPVVPCVVVVVVVVCCVVDPDPPPPPPPPPVPVPVQPCVVLVVLLVVLLVVLVVLLVVLVVLLVVLVVVLVVLLVVLVVLLVVLVVVLVVLCVVQPPPPCLVVLVVVLVVLVVVLVVVLVVLVVVLVVLVVLLVVLVVVLVVLVVVLVVLVVQLVVLVVLLVVLVVQLVVLVVVPPVSPVSNVVSVVSNVVSVVSNVVSVVVNVVSVVVNVVSVVSNVVSVVVNVVSVVVSVVSVVVSVVVSVVSVVVSVSSVVSVVSSVVSVVSSVVSVVSSVLSVCSVVVSVLSVVLSVLSVVLSVVLVVLVVVLVVCVVVPNSCSSVVSVVSSVVSCVVSVDDPPPPSDSPDDDPPDD

Sequence (373 aa):
MPKIALLLLALVLSAVLLALPVPIWLLPLPALAALAYAQYFPAPQAQLAEQESRPASVDVLPAGQELEALLKRQTRAAHEEVERVQGILNEAIVSLTSNFTLIANAARQQQEIALQTLGGDAGRGADHLINETGETLQAIGGLMLENHATAQRLTEEMMGMGLRVNDMMGELGGLDDIAKKIHFLSLNANIEAARAGEAGRGFVVVAEEVHKLAQYTRDFSERIRKSMGEVRNSISSMENAAGELSSRQGVETEKVRHHVDETLVDLRKLNEGQSQALNALSSMAQQTEQGIASATTALQFQDMVNQLLAHARRRIDALQAAMESTRLCQQQLQSGEAEALTRLRSALSAQEAALAHNPVAQRSIGQGDIELF